Protein AF-A0A0C3E1D1-F1 (afdb_monomer_lite)

pLDDT: mean 75.42, std 20.39, range [28.03, 94.56]

Structure (mmCIF, N/CA/C/O backbone):
data_AF-A0A0C3E1D1-F1
#
_entry.id   AF-A0A0C3E1D1-F1
#
loop_
_atom_site.group_PDB
_atom_site.id
_atom_site.type_symbol
_atom_site.label_atom_id
_atom_site.label_alt_id
_atom_site.label_comp_id
_atom_site.label_asym_id
_atom_site.label_entity_id
_atom_site.label_seq_id
_atom_site.pdbx_PDB_ins_code
_atom_site.Cartn_x
_atom_site.Cartn_y
_atom_site.Cartn_z
_atom_site.occupancy
_atom_site.B_iso_or_equiv
_atom_site.auth_seq_id
_atom_site.auth_comp_id
_atom_site.auth_asym_id
_atom_site.auth_atom_id
_atom_site.pdbx_PDB_model_num
ATOM 1 N N . MET A 1 1 ? 9.571 46.424 -16.098 1.00 55.88 1 MET A N 1
ATOM 2 C CA . MET A 1 1 ? 10.277 46.548 -14.795 1.00 55.88 1 MET A CA 1
ATOM 3 C C . MET A 1 1 ? 9.853 45.499 -13.759 1.00 55.88 1 MET A C 1
ATOM 5 O O . MET A 1 1 ? 10.711 45.055 -13.007 1.00 55.88 1 MET A O 1
ATOM 9 N N . CYS A 1 2 ? 8.592 45.049 -13.715 1.00 67.62 2 CYS A N 1
ATOM 10 C CA . CYS A 1 2 ? 8.135 44.057 -12.726 1.00 67.62 2 CYS A CA 1
ATOM 11 C C . CYS A 1 2 ? 8.754 42.651 -12.879 1.00 67.62 2 CYS A C 1
ATOM 13 O O . CYS A 1 2 ? 9.062 42.022 -11.871 1.00 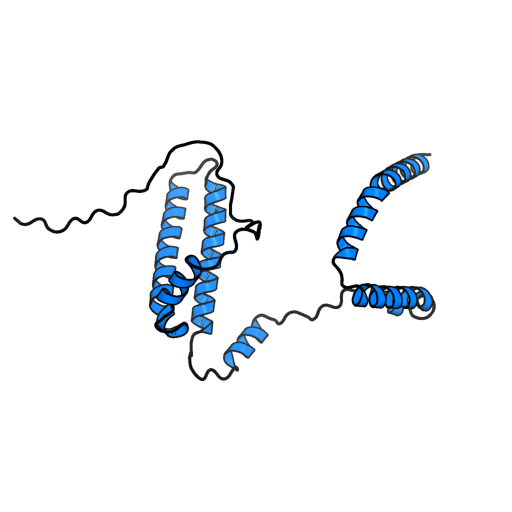67.62 2 CYS A O 1
ATOM 15 N N . GLU A 1 3 ? 9.015 42.174 -14.099 1.00 73.44 3 GLU A N 1
ATOM 16 C CA . GLU A 1 3 ? 9.548 40.817 -14.332 1.00 73.44 3 GLU A CA 1
ATOM 17 C C . GLU A 1 3 ? 10.977 40.619 -13.802 1.00 73.44 3 GLU A C 1
ATOM 19 O O . GLU A 1 3 ? 11.274 39.605 -13.172 1.00 73.44 3 GLU A O 1
ATOM 24 N N . ALA A 1 4 ? 11.846 41.624 -13.944 1.00 77.69 4 ALA A N 1
ATOM 25 C CA . ALA A 1 4 ? 13.216 41.579 -13.426 1.00 77.69 4 ALA A CA 1
ATOM 26 C C . ALA A 1 4 ? 13.261 41.484 -11.884 1.00 77.69 4 ALA A C 1
ATOM 28 O O . ALA A 1 4 ? 14.103 40.792 -11.302 1.00 77.69 4 ALA A O 1
ATOM 29 N N . LEU A 1 5 ? 12.311 42.131 -11.198 1.00 83.31 5 LEU A N 1
ATOM 30 C CA . LEU A 1 5 ? 12.168 42.052 -9.740 1.00 83.31 5 LEU A CA 1
ATOM 31 C C . LEU A 1 5 ? 11.585 40.712 -9.265 1.00 83.31 5 LEU A C 1
ATOM 33 O O . LEU A 1 5 ? 11.839 40.299 -8.132 1.00 83.31 5 LEU A O 1
ATOM 37 N N . VAL A 1 6 ? 10.799 40.035 -10.103 1.00 89.19 6 VAL A N 1
ATOM 38 C CA . VAL A 1 6 ? 10.299 38.680 -9.826 1.00 89.19 6 VAL A CA 1
ATOM 39 C C . VAL A 1 6 ? 11.414 37.654 -10.024 1.00 89.19 6 VAL A C 1
ATOM 41 O O . VAL A 1 6 ? 11.628 36.821 -9.146 1.00 89.19 6 VAL A O 1
ATOM 44 N N . LEU A 1 7 ? 12.175 37.748 -11.118 1.00 88.00 7 LEU A N 1
ATOM 45 C CA . LEU A 1 7 ? 13.299 36.848 -11.403 1.00 88.00 7 LEU A CA 1
ATOM 46 C C . LEU A 1 7 ? 14.401 36.943 -10.343 1.00 88.00 7 LEU A C 1
ATOM 48 O O . LEU A 1 7 ? 14.859 35.921 -9.839 1.00 88.00 7 LEU A O 1
ATOM 52 N N . SER A 1 8 ? 14.779 38.155 -9.932 1.00 86.94 8 SER A N 1
ATOM 53 C CA . SER A 1 8 ? 15.776 38.356 -8.868 1.00 86.94 8 SER A CA 1
ATOM 54 C C . SER A 1 8 ? 15.326 37.803 -7.512 1.00 86.94 8 SER A C 1
ATOM 56 O O . SER A 1 8 ? 16.145 37.253 -6.772 1.00 86.94 8 SER A O 1
ATOM 58 N N . ARG A 1 9 ? 14.029 37.890 -7.187 1.00 89.00 9 ARG A N 1
ATOM 59 C CA . ARG A 1 9 ? 13.460 37.239 -5.997 1.00 89.00 9 ARG A CA 1
ATOM 60 C C . ARG A 1 9 ? 13.479 35.718 -6.118 1.00 89.00 9 ARG A C 1
ATOM 62 O O . ARG A 1 9 ? 13.966 35.071 -5.198 1.00 89.00 9 ARG A O 1
ATOM 69 N N . LYS A 1 10 ? 13.035 35.157 -7.248 1.00 89.50 10 LYS A N 1
ATOM 70 C CA . LYS A 1 10 ? 13.069 33.704 -7.502 1.00 89.50 10 LYS A CA 1
ATOM 71 C C . LYS A 1 10 ? 14.488 33.145 -7.413 1.00 89.50 10 LYS A C 1
ATOM 73 O O . LYS A 1 10 ? 14.694 32.133 -6.757 1.00 89.50 10 LYS A O 1
ATOM 78 N N . LEU A 1 11 ? 15.471 33.839 -7.984 1.00 89.38 11 LEU A N 1
ATOM 79 C CA . LEU A 1 11 ? 16.877 33.441 -7.933 1.00 89.38 11 LEU A CA 1
ATOM 80 C C . LEU A 1 11 ? 17.445 33.482 -6.507 1.00 89.38 11 LEU A C 1
ATOM 82 O O . LEU A 1 11 ? 18.179 32.580 -6.115 1.00 89.38 11 LEU A O 1
ATOM 86 N N . LYS A 1 12 ? 17.088 34.494 -5.704 1.00 90.50 12 LYS A N 1
ATOM 87 C CA 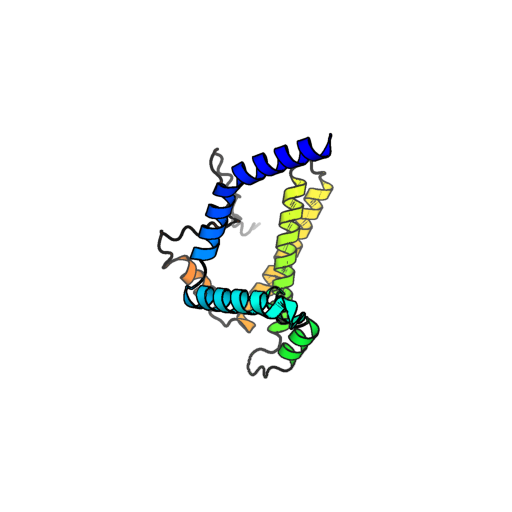. LYS A 1 12 ? 17.467 34.540 -4.281 1.00 90.50 12 LYS A CA 1
ATOM 88 C C . LYS A 1 12 ? 16.838 33.399 -3.484 1.00 90.50 12 LYS A C 1
ATOM 90 O O . LYS A 1 12 ? 17.527 32.804 -2.662 1.00 90.50 12 LYS A O 1
ATOM 95 N N . SER A 1 13 ? 15.566 33.092 -3.733 1.00 87.56 13 SER A N 1
ATOM 96 C CA . SER A 1 13 ? 14.884 31.972 -3.082 1.00 87.56 13 SER A CA 1
ATOM 97 C C . SER A 1 13 ? 15.500 30.630 -3.475 1.00 87.56 13 SER A C 1
ATOM 99 O O . SER A 1 13 ? 15.858 29.870 -2.587 1.00 87.56 13 SER A O 1
ATOM 101 N N . ALA A 1 14 ? 15.725 30.385 -4.770 1.00 90.25 14 ALA A N 1
ATOM 102 C CA . ALA A 1 14 ? 16.339 29.152 -5.265 1.00 90.25 14 ALA A CA 1
ATOM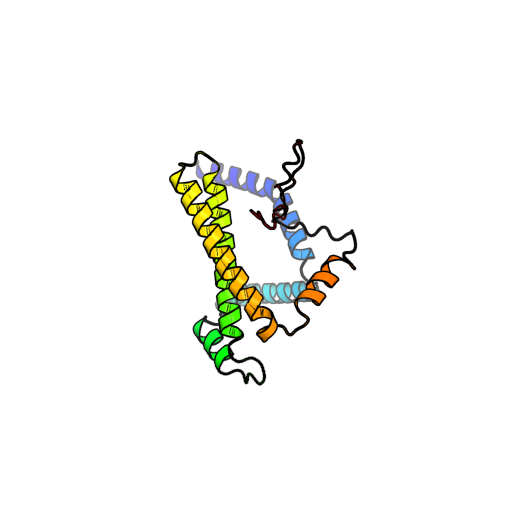 103 C C . ALA A 1 14 ? 17.758 28.942 -4.714 1.00 90.25 14 ALA A C 1
ATOM 105 O O . ALA A 1 14 ? 18.128 27.834 -4.347 1.00 90.25 14 ALA A O 1
ATOM 106 N N . ARG A 1 15 ? 18.551 30.018 -4.598 1.00 90.44 15 ARG A N 1
ATOM 107 C CA . ARG A 1 15 ? 19.877 29.953 -3.965 1.00 90.44 15 ARG A CA 1
ATOM 108 C C . ARG A 1 15 ? 19.806 29.596 -2.486 1.00 90.44 15 ARG A C 1
ATOM 110 O O . ARG A 1 15 ? 20.689 28.903 -2.002 1.00 90.44 15 ARG A O 1
ATOM 117 N N . ARG A 1 16 ? 18.790 30.089 -1.775 1.00 90.12 16 ARG A N 1
ATOM 118 C CA . ARG A 1 16 ? 18.607 29.794 -0.351 1.00 90.12 16 ARG A CA 1
ATOM 119 C C . ARG A 1 16 ? 18.197 28.337 -0.134 1.00 90.12 16 ARG A C 1
ATOM 121 O O . ARG A 1 16 ? 18.734 27.712 0.764 1.00 90.12 16 ARG A O 1
ATOM 128 N N . SER A 1 17 ? 17.310 27.807 -0.975 1.00 87.25 17 SER A N 1
ATOM 129 C CA . SER A 1 17 ? 16.827 26.424 -0.877 1.00 87.25 17 SER A CA 1
ATOM 130 C C . SER A 1 17 ? 17.779 25.387 -1.480 1.00 87.25 17 SER A C 1
ATOM 132 O O . SER A 1 17 ? 17.512 24.198 -1.376 1.00 87.25 17 SER A O 1
ATOM 134 N N . LEU A 1 18 ? 18.867 25.801 -2.141 1.00 93.00 18 LEU A N 1
ATOM 135 C CA . LEU A 1 18 ? 19.768 24.872 -2.825 1.00 93.00 18 LEU A CA 1
ATOM 136 C C . LEU A 1 18 ? 20.362 23.839 -1.862 1.00 93.00 18 LEU A C 1
ATOM 138 O O . LEU A 1 18 ? 20.336 22.661 -2.184 1.00 93.00 18 LEU A O 1
ATOM 142 N N . GLY A 1 19 ? 20.840 24.279 -0.692 1.00 89.44 19 GLY A N 1
ATOM 143 C CA . GLY A 1 19 ? 21.439 23.392 0.312 1.00 89.44 19 GLY A CA 1
ATOM 144 C C . GLY A 1 19 ? 20.460 22.335 0.829 1.00 89.44 19 GLY A C 1
ATOM 145 O O . GLY A 1 19 ? 20.786 21.154 0.854 1.00 89.44 19 GLY A O 1
ATOM 146 N N . GLU A 1 20 ? 19.235 22.756 1.154 1.00 90.88 20 GLU A N 1
ATOM 147 C CA . GLU A 1 20 ? 18.159 21.868 1.618 1.00 90.88 20 GLU A CA 1
ATOM 148 C C . GLU A 1 20 ? 17.784 20.834 0.545 1.00 90.88 20 GLU A C 1
ATOM 150 O O . GLU A 1 20 ? 17.607 19.655 0.840 1.00 90.88 20 GLU A O 1
ATOM 155 N N . VAL A 1 21 ? 17.703 21.261 -0.720 1.00 92.00 21 VAL A N 1
ATOM 156 C CA . VAL A 1 21 ? 17.389 20.368 -1.844 1.00 92.00 21 VAL A CA 1
ATOM 157 C C . VAL A 1 21 ? 18.526 19.384 -2.105 1.00 92.00 21 VAL A C 1
ATOM 159 O O . VAL A 1 21 ? 18.253 18.209 -2.339 1.00 92.00 21 VAL A O 1
ATOM 162 N N . THR A 1 22 ? 19.785 19.828 -2.052 1.00 92.31 22 THR A N 1
ATOM 163 C CA . THR A 1 22 ? 20.937 18.930 -2.228 1.00 92.31 22 THR A CA 1
ATOM 164 C C . THR A 1 22 ? 21.013 17.900 -1.111 1.00 92.31 22 THR A C 1
ATOM 166 O O . THR A 1 22 ? 21.182 16.722 -1.396 1.00 92.31 22 THR A O 1
ATOM 169 N N . GLU A 1 23 ? 20.788 18.305 0.139 1.00 93.62 23 GLU A N 1
ATOM 170 C CA . GLU A 1 23 ? 20.789 17.387 1.279 1.00 93.62 23 GLU A CA 1
ATOM 171 C C . GLU A 1 23 ? 19.649 16.360 1.184 1.00 93.62 23 GLU A C 1
ATOM 173 O O . GLU A 1 23 ? 19.867 15.163 1.378 1.00 93.62 23 GLU A O 1
ATOM 178 N N . ALA A 1 24 ? 18.438 16.802 0.830 1.00 91.94 24 ALA A N 1
ATOM 179 C CA . ALA A 1 24 ? 17.298 15.910 0.631 1.00 91.94 24 ALA A CA 1
ATOM 180 C C . ALA A 1 24 ? 17.530 14.923 -0.526 1.00 91.94 24 ALA A C 1
ATOM 182 O O . ALA A 1 24 ? 17.176 13.746 -0.416 1.00 91.94 24 ALA A O 1
ATOM 183 N N . PHE A 1 25 ? 18.147 15.390 -1.616 1.00 90.94 25 PHE A N 1
ATOM 184 C CA . PHE A 1 25 ? 18.519 14.540 -2.740 1.00 90.94 25 PHE A CA 1
ATOM 185 C C . PHE A 1 25 ? 19.579 13.517 -2.340 1.00 90.94 25 PHE A C 1
ATOM 187 O O . PHE A 1 25 ? 19.378 12.332 -2.581 1.00 90.94 25 PHE A O 1
ATOM 194 N N . ASP A 1 26 ? 20.661 13.936 -1.685 1.00 93.00 26 ASP A N 1
ATOM 195 C CA . ASP A 1 26 ? 21.732 13.036 -1.253 1.00 93.00 26 ASP A CA 1
ATOM 196 C C . ASP A 1 26 ? 21.203 11.986 -0.274 1.00 93.00 26 ASP A C 1
ATOM 198 O O . ASP A 1 26 ? 21.523 10.802 -0.398 1.00 93.00 26 ASP A O 1
ATOM 202 N N . LYS A 1 27 ? 20.321 12.381 0.653 1.00 94.38 27 LYS A N 1
ATOM 203 C CA . LYS A 1 27 ? 19.643 11.452 1.565 1.00 94.38 27 LYS A CA 1
ATOM 204 C C . LYS A 1 27 ? 18.865 10.377 0.806 1.00 94.38 27 LYS A C 1
ATOM 206 O O . LYS A 1 27 ? 18.986 9.204 1.152 1.00 94.38 27 LYS A O 1
ATOM 211 N N . LEU A 1 28 ? 18.090 10.755 -0.212 1.00 89.50 28 LEU A N 1
ATOM 212 C CA . LEU A 1 28 ? 17.342 9.803 -1.038 1.00 89.50 28 LEU A CA 1
ATOM 213 C C . LEU A 1 28 ? 18.284 8.938 -1.885 1.00 89.50 28 LEU A C 1
ATOM 215 O O . LEU A 1 28 ? 18.150 7.719 -1.928 1.00 89.50 28 LEU A O 1
ATOM 219 N N . ASN A 1 29 ? 19.267 9.563 -2.527 1.00 90.62 29 ASN A N 1
ATOM 220 C CA . ASN A 1 29 ? 20.211 8.904 -3.414 1.00 90.62 29 ASN A CA 1
ATOM 221 C C . ASN A 1 29 ? 21.029 7.845 -2.664 1.00 90.62 29 ASN A C 1
ATOM 223 O O . ASN A 1 29 ? 21.226 6.750 -3.184 1.00 90.62 29 ASN A O 1
ATOM 227 N N . ASN A 1 30 ? 21.428 8.120 -1.418 1.00 90.69 30 ASN A N 1
ATOM 228 C CA . ASN A 1 30 ? 22.179 7.192 -0.568 1.00 90.69 30 ASN A CA 1
ATOM 229 C C . ASN A 1 30 ? 21.372 5.956 -0.127 1.00 90.69 30 ASN A C 1
ATOM 231 O O . ASN A 1 30 ? 21.979 4.943 0.215 1.00 90.69 30 ASN A O 1
ATOM 235 N N . GLN A 1 31 ? 20.034 6.001 -0.164 1.00 92.50 31 GLN A N 1
ATOM 236 C CA . GLN A 1 31 ? 19.174 4.844 0.137 1.00 92.50 31 GLN A CA 1
ATOM 237 C C . GLN A 1 31 ? 19.087 3.848 -1.029 1.00 92.50 31 GLN A C 1
ATOM 239 O O . GLN A 1 31 ? 18.710 2.694 -0.837 1.00 92.50 31 GLN A O 1
ATOM 244 N N . VAL A 1 32 ? 19.434 4.281 -2.241 1.00 92.12 32 VAL A N 1
ATOM 245 C CA . VAL A 1 32 ? 19.388 3.450 -3.446 1.00 92.12 32 VAL A CA 1
ATOM 246 C C . VAL A 1 32 ? 20.673 2.609 -3.553 1.00 92.12 32 VAL A C 1
ATOM 248 O O . VAL A 1 32 ? 21.754 3.110 -3.248 1.00 92.12 32 VAL A O 1
ATOM 251 N N . PRO A 1 33 ? 20.630 1.341 -3.996 1.00 94.56 33 PRO A N 1
ATOM 252 C CA . PRO A 1 33 ? 21.844 0.566 -4.254 1.00 94.56 33 PRO A CA 1
ATOM 253 C C . PRO A 1 33 ? 22.744 1.206 -5.328 1.00 94.56 33 PRO A C 1
ATOM 255 O O . PRO A 1 33 ? 22.254 1.684 -6.350 1.00 94.56 33 PRO A O 1
ATOM 258 N N . GLU A 1 34 ? 24.068 1.158 -5.142 1.00 92.19 34 GLU A N 1
ATOM 259 C CA . GLU A 1 34 ? 25.050 1.763 -6.068 1.00 92.19 34 GLU A CA 1
ATOM 260 C C . GLU A 1 34 ? 24.925 1.236 -7.504 1.00 92.19 34 GLU A C 1
ATOM 262 O O . GLU A 1 34 ? 24.996 2.001 -8.461 1.00 92.19 34 GLU A O 1
ATOM 267 N N . SER A 1 35 ? 24.668 -0.064 -7.666 1.00 92.06 35 SER A N 1
ATOM 268 C CA . SER A 1 35 ? 24.455 -0.677 -8.981 1.00 92.06 35 SER A CA 1
ATOM 269 C C . SER A 1 35 ? 23.278 -0.054 -9.734 1.00 92.06 35 SER A C 1
ATOM 271 O O . SER A 1 35 ? 23.349 0.126 -10.949 1.00 92.06 35 SER A O 1
ATOM 273 N N . LEU A 1 36 ? 22.213 0.309 -9.015 1.00 91.62 36 LEU A N 1
ATOM 274 C CA . LEU A 1 36 ? 21.026 0.925 -9.595 1.00 91.62 36 LEU A CA 1
ATOM 275 C C . LEU A 1 36 ? 21.272 2.403 -9.921 1.00 91.62 36 LEU A C 1
ATOM 277 O O . LEU A 1 36 ? 20.873 2.857 -10.990 1.00 91.62 36 LEU A O 1
ATOM 281 N N . ARG A 1 37 ? 22.007 3.127 -9.063 1.00 92.44 37 ARG A N 1
ATOM 282 C CA . ARG A 1 37 ? 22.441 4.509 -9.344 1.00 92.44 37 ARG A CA 1
ATOM 283 C C . ARG A 1 37 ? 23.269 4.598 -10.623 1.00 92.44 37 ARG A C 1
ATOM 285 O O . ARG A 1 37 ? 23.011 5.459 -11.462 1.00 92.44 37 ARG A O 1
ATOM 292 N N . MET A 1 38 ? 24.233 3.693 -10.784 1.00 93.44 38 MET A N 1
ATOM 293 C CA . MET A 1 38 ? 25.082 3.625 -11.975 1.00 93.44 38 MET A CA 1
ATOM 294 C C . MET A 1 38 ? 24.263 3.356 -13.240 1.00 93.44 38 MET A C 1
ATOM 296 O O . MET A 1 38 ? 24.423 4.063 -14.234 1.00 93.44 38 MET A O 1
ATOM 300 N N . LEU A 1 39 ? 23.339 2.391 -13.181 1.00 92.50 39 LEU A N 1
ATOM 301 C CA . LEU A 1 39 ? 22.445 2.078 -14.295 1.00 92.50 39 LEU A CA 1
ATOM 302 C C . LEU A 1 39 ? 21.581 3.285 -14.691 1.00 92.50 39 LEU A C 1
ATOM 304 O O . LEU A 1 39 ? 21.504 3.630 -15.869 1.00 92.50 39 LEU A O 1
ATOM 308 N N . TRP A 1 40 ? 20.958 3.952 -13.716 1.00 91.31 40 TRP A N 1
ATOM 309 C CA . TRP A 1 40 ? 20.130 5.133 -13.972 1.00 91.31 40 TRP A CA 1
ATOM 310 C C . TRP A 1 40 ? 20.942 6.304 -14.527 1.00 91.31 40 TRP A C 1
ATOM 312 O O . TRP A 1 40 ? 20.461 7.014 -15.407 1.00 91.31 40 TRP A O 1
ATOM 322 N N . SER A 1 41 ? 22.185 6.484 -14.076 1.00 91.88 41 SER A N 1
ATOM 323 C CA . SER A 1 41 ? 23.083 7.514 -14.608 1.00 91.88 41 SER A CA 1
ATOM 324 C C . SER A 1 41 ? 23.470 7.245 -16.067 1.00 91.88 41 SER A C 1
ATOM 326 O O . SER A 1 41 ? 23.494 8.171 -16.886 1.00 91.88 41 SER A O 1
ATOM 328 N N . GLU A 1 42 ? 23.707 5.984 -16.432 1.00 92.69 42 GLU A N 1
ATOM 329 C CA . GLU A 1 42 ? 23.970 5.590 -17.819 1.00 92.69 42 GLU A CA 1
ATOM 330 C C . GLU A 1 42 ? 22.733 5.807 -18.703 1.00 92.69 42 GLU A C 1
ATOM 332 O O . GLU A 1 42 ? 22.832 6.422 -19.769 1.00 92.69 42 GLU A O 1
ATOM 337 N N . GLN A 1 43 ? 21.556 5.380 -18.234 1.00 89.88 43 GLN A N 1
ATOM 338 C CA . GLN A 1 43 ? 20.281 5.588 -18.926 1.00 89.88 43 GLN A CA 1
ATOM 339 C C . GLN A 1 43 ? 19.982 7.075 -19.130 1.00 89.88 43 GLN A C 1
ATOM 341 O O . GLN A 1 43 ? 19.664 7.480 -20.247 1.00 89.88 43 GLN A O 1
ATOM 346 N N . GLN A 1 44 ? 20.156 7.895 -18.091 1.00 91.50 44 GLN A N 1
ATOM 347 C CA . GLN A 1 44 ? 20.020 9.349 -18.165 1.00 91.50 44 GLN A CA 1
ATOM 348 C C . GLN A 1 44 ? 20.962 9.949 -19.210 1.00 91.50 44 GLN A C 1
ATOM 350 O O . GLN A 1 44 ? 20.535 10.737 -20.054 1.00 91.50 44 GLN A O 1
ATOM 355 N N . THR A 1 45 ? 22.243 9.579 -19.161 1.00 93.00 45 THR A N 1
ATOM 356 C CA . THR A 1 45 ? 23.252 10.086 -20.100 1.00 93.00 45 THR A CA 1
ATOM 357 C C . THR A 1 45 ? 22.882 9.743 -21.540 1.00 93.00 45 THR A C 1
ATOM 359 O O . THR A 1 45 ? 22.970 10.591 -22.429 1.00 93.00 45 THR A O 1
ATOM 362 N N . LYS A 1 46 ? 22.423 8.510 -21.767 1.00 91.00 46 LYS A N 1
ATOM 363 C CA . LYS A 1 46 ? 21.981 8.041 -23.077 1.00 91.00 46 LYS A CA 1
ATOM 364 C C . LYS A 1 46 ? 20.743 8.796 -23.567 1.00 91.00 46 LYS A C 1
ATOM 366 O O . LYS A 1 46 ? 20.767 9.322 -24.673 1.00 91.00 46 LYS A O 1
ATOM 371 N N . GLY A 1 47 ? 19.713 8.924 -22.729 1.00 89.94 47 GLY A N 1
ATOM 372 C CA . GLY A 1 47 ? 18.485 9.644 -23.074 1.00 89.94 47 GLY A CA 1
ATOM 373 C C . GLY A 1 47 ? 18.739 11.104 -23.450 1.00 89.94 47 GLY A C 1
ATOM 374 O O . GLY A 1 47 ? 18.221 11.585 -24.454 1.00 89.94 47 GLY A O 1
ATOM 375 N N . LEU A 1 48 ? 19.608 11.791 -22.700 1.00 90.69 48 LEU A N 1
ATOM 376 C CA . LEU A 1 48 ? 19.989 13.177 -22.990 1.00 90.69 48 LEU A CA 1
ATOM 377 C C . LEU A 1 48 ? 20.774 13.324 -24.299 1.00 90.69 48 LEU A C 1
ATOM 379 O O . LEU A 1 48 ? 20.551 14.284 -25.035 1.00 90.69 48 LEU A O 1
ATOM 383 N N . ASN A 1 49 ? 21.682 12.393 -24.599 1.00 92.31 49 ASN A N 1
ATOM 384 C CA . ASN A 1 49 ? 22.444 12.424 -25.850 1.00 92.31 49 ASN A CA 1
ATOM 385 C C . ASN A 1 49 ? 21.555 12.156 -27.069 1.00 92.31 49 ASN A C 1
ATOM 387 O O . ASN A 1 49 ? 21.716 12.804 -28.105 1.00 92.31 49 ASN A O 1
ATOM 391 N N . ASP A 1 50 ? 20.606 11.232 -26.932 1.00 92.81 50 ASP A N 1
ATOM 392 C CA . ASP A 1 50 ? 19.770 10.775 -28.038 1.00 92.81 50 ASP A CA 1
ATOM 393 C C . ASP A 1 50 ? 18.501 11.634 -28.222 1.00 92.81 50 ASP A C 1
ATOM 395 O O . ASP A 1 50 ? 17.860 11.538 -29.266 1.00 92.81 50 ASP A O 1
ATOM 399 N N . GLN A 1 51 ? 18.184 12.546 -27.288 1.00 90.19 51 GLN A N 1
ATOM 400 C CA . GLN A 1 51 ? 16.960 13.371 -27.271 1.00 90.19 51 GLN A CA 1
ATOM 401 C C . GLN A 1 51 ? 16.657 14.100 -28.594 1.00 90.19 51 GLN A C 1
ATOM 403 O O . GLN A 1 51 ? 15.495 14.299 -28.948 1.00 90.19 51 GLN A O 1
ATOM 408 N N . LEU A 1 52 ? 17.687 14.548 -29.320 1.00 89.19 52 LEU A N 1
ATOM 409 C CA . LEU A 1 52 ? 17.514 15.270 -30.588 1.00 89.19 52 LEU A CA 1
ATOM 410 C C . LEU A 1 52 ? 17.233 14.347 -31.781 1.00 89.19 52 LEU A C 1
ATOM 412 O O . LEU A 1 52 ? 16.677 14.806 -32.778 1.00 89.19 52 LEU A O 1
ATOM 416 N N . MET A 1 53 ? 17.652 13.085 -31.697 1.00 92.19 53 MET A N 1
ATOM 417 C CA . MET A 1 53 ? 17.565 12.109 -32.788 1.00 92.19 53 MET A CA 1
ATOM 418 C C . MET A 1 53 ? 16.406 11.133 -32.593 1.00 92.19 53 MET A C 1
ATOM 420 O O . MET A 1 53 ? 15.814 10.690 -33.576 1.00 92.19 53 MET A O 1
ATOM 424 N N . ASP A 1 54 ? 16.065 10.835 -31.341 1.00 91.56 54 ASP A N 1
ATOM 425 C CA . ASP A 1 54 ? 14.954 9.982 -30.956 1.00 91.56 54 ASP A CA 1
ATOM 426 C C . ASP A 1 54 ? 14.106 10.678 -29.874 1.00 91.56 54 ASP A C 1
ATOM 428 O O . ASP A 1 54 ? 14.538 10.792 -28.724 1.00 91.56 54 ASP A O 1
ATOM 432 N N . PRO A 1 55 ? 12.889 11.146 -30.206 1.00 85.06 55 PRO A N 1
ATOM 433 C CA . PRO A 1 55 ? 12.006 11.771 -29.227 1.00 85.06 55 PRO A CA 1
ATOM 434 C C . PRO A 1 55 ? 11.576 10.812 -28.104 1.00 85.06 55 PRO A C 1
ATOM 436 O O . PRO A 1 55 ? 11.229 11.296 -27.029 1.00 85.06 55 PRO A O 1
ATOM 439 N N . TYR A 1 56 ? 11.636 9.490 -28.316 1.00 88.44 56 TYR A N 1
ATOM 440 C CA . TYR A 1 56 ? 11.315 8.477 -27.301 1.00 88.44 56 TYR A CA 1
ATOM 441 C C . TYR A 1 56 ? 12.478 8.207 -26.334 1.00 88.44 56 TYR A C 1
ATOM 443 O O . TYR A 1 56 ? 12.296 7.555 -25.307 1.00 88.44 56 TYR A O 1
ATOM 451 N N . ALA A 1 57 ? 13.678 8.741 -26.593 1.00 88.56 57 ALA A N 1
ATOM 452 C CA . ALA A 1 57 ? 14.827 8.582 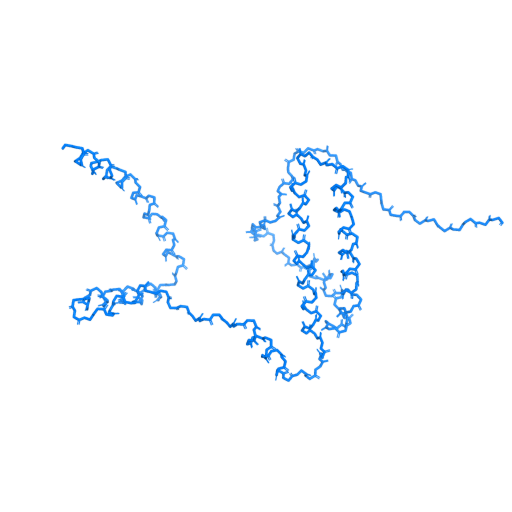-25.698 1.00 88.56 57 ALA A CA 1
ATOM 453 C C . ALA A 1 57 ? 14.600 9.204 -24.304 1.00 88.56 57 ALA A C 1
ATOM 455 O O . ALA A 1 57 ? 15.270 8.834 -23.340 1.00 88.56 57 ALA A O 1
ATOM 456 N N . MET A 1 58 ? 13.640 10.127 -24.187 1.00 91.62 58 MET A N 1
ATOM 457 C CA . MET A 1 58 ? 13.237 10.750 -22.923 1.00 91.62 58 MET A CA 1
ATOM 458 C C . MET A 1 58 ? 12.202 9.933 -22.135 1.00 91.62 58 MET A C 1
ATOM 460 O O . MET A 1 58 ? 11.990 10.228 -20.959 1.00 91.62 58 MET A O 1
ATOM 464 N N . ASP A 1 59 ? 11.622 8.874 -22.708 1.00 89.31 59 ASP A N 1
ATOM 465 C CA . ASP A 1 59 ? 10.648 8.004 -22.024 1.00 89.31 59 ASP A CA 1
ATOM 466 C C . ASP A 1 59 ? 11.277 7.245 -20.838 1.00 89.31 59 ASP A C 1
ATOM 468 O O . ASP A 1 59 ? 10.580 6.637 -20.031 1.00 89.31 59 ASP A O 1
ATOM 472 N N . ILE A 1 60 ? 12.604 7.305 -20.675 1.00 88.06 60 ILE A N 1
ATOM 473 C CA . ILE A 1 60 ? 13.312 6.827 -19.477 1.00 88.06 60 ILE A CA 1
ATOM 474 C C . ILE A 1 60 ? 12.856 7.525 -18.187 1.00 88.06 60 ILE A C 1
ATOM 476 O O . ILE A 1 60 ? 13.047 6.985 -17.099 1.00 88.06 60 ILE A O 1
ATOM 480 N N . TYR A 1 61 ? 12.299 8.734 -18.299 1.00 85.31 61 TYR A N 1
ATOM 481 C CA . TYR A 1 61 ? 11.755 9.481 -17.167 1.00 85.31 61 TYR A CA 1
ATOM 482 C C . TYR A 1 61 ? 10.304 9.103 -16.866 1.00 85.31 61 TYR A C 1
ATOM 484 O O . TYR A 1 61 ? 9.790 9.472 -15.806 1.00 85.31 61 TYR A O 1
ATOM 492 N N . ASP A 1 62 ? 9.653 8.360 -17.764 1.00 87.25 62 ASP A N 1
ATOM 493 C CA . ASP A 1 62 ? 8.313 7.862 -17.523 1.00 87.25 62 ASP A CA 1
ATOM 494 C C . ASP A 1 62 ? 8.354 6.675 -16.567 1.00 87.25 62 ASP A C 1
ATOM 496 O O . ASP A 1 62 ? 9.130 5.723 -16.682 1.00 87.25 62 ASP A O 1
ATOM 500 N N . VAL A 1 63 ? 7.457 6.734 -15.591 1.00 82.19 63 VAL A N 1
ATOM 501 C CA . VAL A 1 63 ? 7.311 5.704 -14.574 1.00 82.19 63 VAL A CA 1
ATOM 502 C C . VAL A 1 63 ? 6.598 4.503 -15.198 1.00 82.19 63 VAL A C 1
ATOM 504 O O . VAL A 1 63 ? 5.370 4.458 -15.286 1.00 82.19 63 VAL A O 1
ATOM 507 N N . GLN A 1 64 ? 7.376 3.514 -15.639 1.00 77.31 64 GLN A N 1
ATOM 508 C CA . GLN A 1 64 ? 6.852 2.238 -16.120 1.00 77.31 64 GLN A CA 1
ATOM 509 C C . GLN A 1 64 ? 6.522 1.329 -14.936 1.00 77.31 64 GLN A C 1
ATOM 511 O O . GLN A 1 64 ? 7.344 0.538 -14.479 1.00 77.31 64 GLN A O 1
ATOM 516 N N . LEU A 1 65 ? 5.303 1.458 -14.417 1.00 81.38 65 LEU A N 1
ATOM 517 C CA . LEU A 1 65 ? 4.762 0.502 -13.456 1.00 81.38 65 LEU A CA 1
ATOM 518 C C . LEU A 1 65 ? 3.942 -0.545 -14.192 1.00 81.38 65 LEU A C 1
ATOM 520 O O . LEU A 1 65 ? 3.113 -0.223 -15.048 1.00 81.38 65 LEU A O 1
ATOM 524 N N . GLU A 1 66 ? 4.131 -1.807 -13.818 1.00 81.75 66 GLU A N 1
ATOM 525 C CA . GLU A 1 66 ? 3.197 -2.841 -14.230 1.00 81.75 66 GLU A CA 1
ATOM 526 C C . GLU A 1 66 ? 1.805 -2.490 -13.713 1.00 81.75 66 GLU A C 1
ATOM 528 O O . GLU A 1 66 ? 1.608 -2.087 -12.561 1.00 81.75 66 GLU A O 1
ATOM 533 N N . LYS A 1 67 ? 0.812 -2.630 -14.591 1.00 81.94 67 LYS A N 1
ATOM 534 C CA . LYS A 1 67 ? -0.571 -2.397 -14.208 1.00 81.94 67 LYS A CA 1
ATOM 535 C C . LYS A 1 67 ? -0.931 -3.396 -13.116 1.00 81.94 67 LYS A C 1
ATOM 537 O O . LYS A 1 67 ? -0.949 -4.600 -13.364 1.00 81.94 67 LYS A O 1
ATOM 542 N N . ALA A 1 68 ? -1.270 -2.878 -11.937 1.00 84.62 68 ALA A N 1
ATOM 543 C CA . ALA A 1 68 ? -1.746 -3.706 -10.844 1.00 84.62 68 ALA A CA 1
ATOM 544 C C . ALA A 1 68 ? -2.900 -4.607 -11.328 1.00 84.62 68 ALA A C 1
ATOM 546 O O . ALA A 1 68 ? -3.754 -4.158 -12.113 1.00 84.62 68 ALA A O 1
ATOM 547 N N . PRO A 1 69 ? -2.946 -5.875 -10.888 1.00 85.62 69 PRO A N 1
ATOM 548 C CA . PRO A 1 69 ? -4.014 -6.771 -11.278 1.00 85.62 69 PRO A CA 1
ATOM 549 C C . PRO A 1 69 ? -5.358 -6.182 -10.850 1.00 85.62 69 PRO A C 1
ATOM 551 O O . PRO A 1 69 ? -5.528 -5.636 -9.762 1.00 85.62 69 PRO A O 1
ATOM 554 N N . THR A 1 70 ? -6.346 -6.298 -11.729 1.00 90.06 70 THR A N 1
ATOM 555 C CA . THR A 1 70 ? -7.711 -5.888 -11.402 1.00 90.06 70 THR A CA 1
ATOM 556 C C . THR A 1 70 ? -8.298 -6.795 -10.322 1.00 90.06 70 THR A C 1
ATOM 558 O O . THR A 1 70 ? -7.977 -7.984 -10.256 1.00 90.06 70 THR A O 1
ATOM 561 N N . MET A 1 71 ? -9.241 -6.273 -9.535 1.00 81.19 71 MET A N 1
ATOM 562 C CA . MET A 1 71 ? -9.983 -7.069 -8.548 1.00 81.19 71 MET A CA 1
ATOM 563 C C . MET A 1 71 ? -10.587 -8.338 -9.174 1.00 81.19 71 MET A C 1
ATOM 565 O O . MET A 1 71 ? -10.481 -9.418 -8.607 1.00 81.19 71 MET A O 1
ATOM 569 N N . LYS A 1 72 ? -11.112 -8.232 -10.404 1.00 86.69 72 LYS A N 1
ATOM 570 C CA . LYS A 1 72 ? -11.658 -9.371 -11.159 1.00 86.69 72 LYS A CA 1
ATOM 571 C C . LYS A 1 72 ? -10.597 -10.418 -11.512 1.00 86.69 72 LYS A C 1
ATOM 573 O O . LYS A 1 72 ? -10.860 -11.610 -11.407 1.00 86.69 72 LYS A O 1
ATOM 578 N N . SER A 1 73 ? -9.404 -9.996 -11.939 1.00 85.25 73 SER A N 1
ATOM 579 C CA . SER A 1 73 ? -8.311 -10.930 -12.255 1.00 85.25 73 SER A CA 1
ATOM 580 C C . SER A 1 73 ? -7.724 -11.592 -11.009 1.00 85.25 73 SER A C 1
ATOM 582 O O . SER A 1 73 ? -7.289 -12.739 -11.091 1.00 85.25 73 SER A O 1
ATOM 584 N N . LEU A 1 74 ? -7.737 -10.894 -9.868 1.00 83.75 74 LEU A N 1
ATOM 585 C CA . LEU A 1 74 ? -7.379 -11.464 -8.568 1.00 83.75 74 LEU A CA 1
ATOM 586 C C . LEU A 1 74 ? -8.409 -12.504 -8.122 1.00 83.75 74 LEU A C 1
ATOM 588 O O . LEU A 1 74 ? -8.033 -13.631 -7.817 1.00 83.75 74 LEU A O 1
ATOM 592 N N . GLU A 1 75 ? -9.698 -12.165 -8.158 1.00 81.81 75 GLU A N 1
ATOM 593 C CA . GLU A 1 75 ? -10.792 -13.079 -7.810 1.00 81.81 75 GLU A CA 1
ATOM 594 C C . GLU A 1 75 ? -10.763 -14.347 -8.676 1.00 81.81 75 GLU A C 1
ATOM 596 O O . GLU A 1 75 ? -10.790 -15.461 -8.157 1.00 81.81 75 GLU A O 1
ATOM 601 N N . MET A 1 76 ? -10.599 -14.190 -9.992 1.00 84.44 76 MET A N 1
ATOM 602 C CA . MET A 1 76 ? -10.472 -15.308 -10.929 1.00 84.44 76 MET A CA 1
ATOM 603 C C . MET A 1 76 ? -9.251 -16.190 -10.623 1.00 84.44 76 MET A C 1
ATOM 605 O O . MET A 1 76 ? -9.356 -17.415 -10.653 1.00 84.44 76 MET A O 1
ATOM 609 N N . ASN A 1 77 ? -8.098 -15.594 -10.295 1.00 83.69 77 ASN A N 1
ATOM 610 C CA . ASN A 1 77 ? -6.911 -16.352 -9.879 1.00 83.69 77 ASN A CA 1
ATOM 611 C C . ASN A 1 77 ? -7.160 -17.143 -8.593 1.00 83.69 77 ASN A C 1
ATOM 613 O O . ASN A 1 77 ? -6.775 -18.306 -8.506 1.00 83.69 77 ASN A O 1
ATOM 617 N N . LEU A 1 78 ? -7.818 -16.531 -7.607 1.00 77.88 78 LEU A N 1
ATOM 618 C CA . LEU A 1 78 ? -8.122 -17.178 -6.332 1.00 77.88 78 LEU A CA 1
ATOM 619 C C . LEU A 1 78 ? -9.084 -18.359 -6.501 1.00 77.88 78 LEU A C 1
ATOM 621 O O . LEU A 1 78 ? -8.879 -19.390 -5.863 1.00 77.88 78 LEU A O 1
ATOM 625 N N . ILE A 1 79 ? -10.093 -18.230 -7.369 1.00 79.31 79 ILE A N 1
ATOM 626 C CA . ILE A 1 79 ? -11.057 -19.301 -7.669 1.00 79.31 79 ILE A CA 1
ATOM 627 C C . ILE A 1 79 ? -10.390 -20.459 -8.422 1.00 79.31 79 ILE A C 1
ATOM 629 O O . ILE A 1 79 ? -10.668 -21.619 -8.126 1.00 79.31 79 ILE A O 1
ATOM 633 N N . ASN A 1 80 ? -9.522 -20.153 -9.391 1.00 77.94 80 ASN A N 1
ATOM 634 C CA . ASN A 1 80 ? -8.900 -21.158 -10.258 1.00 77.94 80 ASN A CA 1
ATOM 635 C C . ASN A 1 80 ? -7.678 -21.839 -9.631 1.00 77.94 80 ASN A C 1
ATOM 637 O O . ASN A 1 80 ? -7.179 -22.823 -10.179 1.00 77.94 80 ASN A O 1
ATOM 641 N N . ARG A 1 81 ? -7.171 -21.326 -8.504 1.00 73.38 81 ARG A N 1
ATOM 642 C CA . ARG A 1 81 ? -6.068 -21.956 -7.780 1.00 73.38 81 ARG A CA 1
ATOM 643 C C . ARG A 1 81 ? -6.548 -23.312 -7.244 1.00 73.38 81 ARG A C 1
ATOM 645 O O . ARG A 1 81 ? -7.576 -23.339 -6.569 1.00 73.38 81 ARG A O 1
ATOM 652 N N . PRO A 1 82 ? -5.842 -24.425 -7.506 1.00 62.00 82 PRO A N 1
ATOM 653 C CA . PRO A 1 82 ? -6.188 -25.709 -6.907 1.00 62.00 82 PRO A CA 1
ATOM 654 C C . PRO A 1 82 ? -6.085 -25.578 -5.382 1.00 62.00 82 PRO A C 1
ATOM 656 O O . PRO A 1 82 ? -5.014 -25.323 -4.834 1.00 62.00 82 PRO A O 1
ATOM 659 N N . GLN A 1 83 ? -7.235 -25.638 -4.712 1.00 63.06 83 GLN A N 1
ATOM 660 C CA . GLN A 1 83 ? -7.359 -25.555 -3.260 1.00 63.06 83 GLN A CA 1
ATOM 661 C C . GLN A 1 83 ? -7.545 -26.974 -2.734 1.00 63.06 83 GLN A C 1
ATOM 663 O O . GLN A 1 83 ? -8.677 -27.431 -2.581 1.00 63.06 83 GLN A O 1
ATOM 668 N N . ASP A 1 84 ? -6.444 -27.668 -2.466 1.00 63.03 84 ASP A N 1
ATOM 669 C CA . ASP A 1 84 ? -6.500 -29.054 -1.995 1.00 63.03 84 ASP A CA 1
ATOM 670 C C . ASP A 1 84 ? -6.963 -29.185 -0.531 1.00 63.03 84 ASP A C 1
ATOM 672 O O . ASP A 1 84 ? -7.253 -30.294 -0.096 1.00 63.03 84 ASP A O 1
ATOM 676 N N . GLN A 1 85 ? -7.107 -28.087 0.234 1.00 61.19 85 GLN A N 1
ATOM 677 C CA . GLN A 1 85 ? -7.376 -28.215 1.676 1.00 61.19 85 GLN A CA 1
ATOM 678 C C . GLN A 1 85 ? -8.424 -27.270 2.291 1.00 61.19 85 GLN A C 1
ATOM 680 O O . GLN A 1 85 ? -9.067 -27.671 3.255 1.00 61.19 85 GLN A O 1
ATOM 685 N N . LEU A 1 86 ? -8.682 -26.059 1.769 1.00 68.19 86 LEU A N 1
ATOM 686 C CA . LEU A 1 86 ? -9.485 -25.058 2.508 1.00 68.19 86 LEU A CA 1
ATOM 687 C C . LEU A 1 86 ? -10.469 -24.266 1.636 1.00 68.19 86 LEU A C 1
ATOM 689 O O . LEU A 1 86 ? -10.417 -23.039 1.521 1.00 68.19 86 LEU A O 1
ATOM 693 N N . ARG A 1 87 ? -11.423 -24.972 1.024 1.00 74.31 87 ARG A N 1
ATOM 694 C CA . ARG A 1 87 ? -12.527 -24.344 0.284 1.00 74.31 87 ARG A CA 1
ATOM 695 C C . ARG A 1 87 ? -13.281 -23.351 1.185 1.00 74.31 87 ARG A C 1
ATOM 697 O O . ARG A 1 87 ? -13.854 -23.741 2.198 1.00 74.31 87 ARG A O 1
ATOM 704 N N . GLY A 1 88 ? -13.311 -22.076 0.791 1.00 79.19 88 GLY A N 1
ATOM 705 C CA . GLY A 1 88 ? -13.962 -20.995 1.547 1.00 79.19 88 GLY A CA 1
ATOM 706 C C . GLY A 1 88 ? -13.015 -20.081 2.335 1.00 79.19 88 GLY A C 1
ATOM 707 O O . GLY A 1 88 ? -13.486 -19.072 2.855 1.00 79.19 88 GLY A O 1
ATOM 708 N N . SER A 1 89 ? -11.706 -20.362 2.358 1.00 81.81 89 SER A N 1
ATOM 709 C CA . SER A 1 89 ? -10.687 -19.504 2.990 1.00 81.81 89 SER A CA 1
ATOM 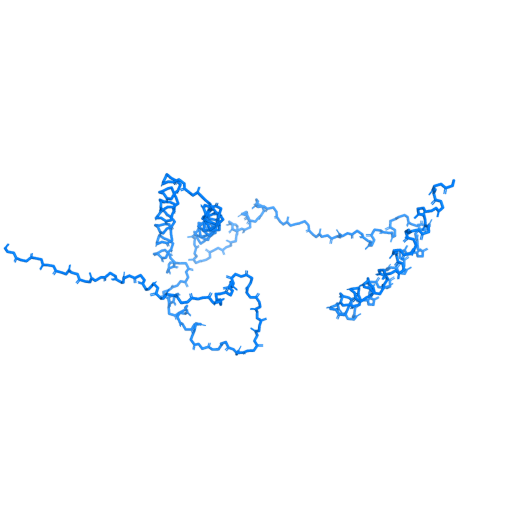710 C C . SER A 1 89 ? -10.677 -18.087 2.415 1.00 81.81 89 SER A C 1
ATOM 712 O O . SER A 1 89 ? -10.691 -17.119 3.164 1.00 81.81 89 SER A O 1
ATOM 714 N N . ALA A 1 90 ? -10.766 -17.948 1.088 1.00 82.31 90 ALA A N 1
ATOM 715 C CA . ALA A 1 90 ? -10.848 -16.644 0.426 1.00 82.31 90 ALA A CA 1
ATOM 716 C C . ALA A 1 90 ? -12.091 -15.843 0.857 1.00 82.31 90 ALA A C 1
ATOM 718 O O . ALA A 1 90 ? -12.012 -14.639 1.077 1.00 82.31 90 ALA A O 1
ATOM 719 N N . THR A 1 91 ? -13.241 -16.506 1.023 1.00 86.06 91 THR A N 1
ATOM 720 C CA . THR A 1 91 ? -14.466 -15.861 1.520 1.00 86.06 91 THR A CA 1
ATOM 721 C C . THR A 1 91 ? -14.329 -15.467 2.988 1.00 86.06 91 THR A C 1
ATOM 723 O O . THR A 1 91 ? -14.813 -14.409 3.381 1.00 86.06 91 THR A O 1
ATOM 726 N N . TRP A 1 92 ? -13.687 -16.307 3.800 1.00 89.62 92 TRP A N 1
ATOM 727 C CA . TRP A 1 92 ? -13.423 -16.015 5.206 1.00 89.62 92 TRP A CA 1
ATOM 728 C C . TRP A 1 92 ? -12.462 -14.827 5.365 1.00 89.62 92 TRP A C 1
ATOM 730 O O . TRP A 1 92 ? -12.808 -13.871 6.053 1.00 89.62 92 TRP A O 1
ATOM 740 N N . LEU A 1 93 ? -11.352 -14.801 4.621 1.00 89.12 93 LEU A N 1
ATOM 741 C CA . LEU A 1 93 ? -10.424 -13.665 4.566 1.00 89.12 93 LEU A CA 1
ATOM 742 C C . LEU A 1 93 ? -11.105 -12.384 4.076 1.00 89.12 93 LEU A C 1
ATOM 744 O O . LEU A 1 93 ? -10.922 -11.326 4.663 1.00 89.12 93 LEU A O 1
ATOM 748 N N . ALA A 1 94 ? -11.947 -12.464 3.041 1.00 89.00 94 ALA A N 1
ATOM 749 C CA . ALA A 1 94 ? -12.701 -11.302 2.574 1.00 89.00 94 ALA A CA 1
ATOM 750 C C . ALA A 1 94 ? -13.648 -10.752 3.656 1.00 89.00 94 ALA A C 1
ATOM 752 O O . ALA A 1 94 ? -13.817 -9.539 3.767 1.00 89.00 94 ALA A O 1
ATOM 753 N N . LYS A 1 95 ? -14.256 -11.626 4.473 1.00 90.88 95 LYS A N 1
ATOM 754 C CA . LYS A 1 95 ? -15.044 -11.202 5.640 1.00 90.88 95 LYS A CA 1
ATOM 755 C C . LYS A 1 95 ? -14.163 -10.574 6.721 1.00 90.88 95 LYS A C 1
ATOM 757 O O . LYS A 1 95 ? -14.576 -9.559 7.271 1.00 90.88 95 LYS A O 1
ATOM 762 N N . ALA A 1 96 ? -12.981 -11.130 6.991 1.00 92.06 96 ALA A N 1
ATOM 763 C CA . ALA A 1 96 ? -12.024 -10.571 7.946 1.00 92.06 96 ALA A CA 1
ATOM 764 C C . ALA A 1 96 ? -11.579 -9.158 7.545 1.00 92.06 96 ALA A C 1
ATOM 766 O O . ALA A 1 96 ? -11.751 -8.225 8.324 1.00 92.06 96 ALA A O 1
ATOM 767 N N . LEU A 1 97 ? -11.169 -8.968 6.287 1.00 93.00 97 LEU A N 1
ATOM 768 C CA . LEU A 1 97 ? -10.808 -7.652 5.744 1.00 93.00 97 LEU A CA 1
ATOM 769 C C . LEU A 1 97 ? -11.963 -6.645 5.832 1.00 93.00 97 LEU A C 1
ATOM 771 O O . LEU A 1 97 ? -11.752 -5.465 6.093 1.00 93.00 97 LEU A O 1
ATOM 775 N N . LYS A 1 98 ? -13.208 -7.097 5.637 1.00 92.56 98 LYS A N 1
ATOM 776 C CA . LYS A 1 98 ? -14.392 -6.236 5.784 1.00 92.56 98 LYS A CA 1
ATOM 777 C C . LYS A 1 98 ? -14.648 -5.811 7.229 1.00 92.56 98 LYS A C 1
ATOM 779 O O . LYS A 1 98 ? -15.165 -4.717 7.444 1.00 92.56 98 LYS A O 1
ATOM 784 N N . VAL A 1 99 ? -14.329 -6.663 8.202 1.00 92.62 99 VAL A N 1
ATOM 785 C CA . VAL A 1 99 ? -14.407 -6.309 9.627 1.00 92.62 99 VAL A CA 1
ATOM 786 C C . VAL A 1 99 ? -13.311 -5.309 9.981 1.00 92.62 99 VAL A C 1
ATOM 788 O O . VAL A 1 99 ? -13.614 -4.307 10.621 1.00 92.62 99 VAL A O 1
ATOM 791 N N . GLU A 1 100 ? -12.088 -5.519 9.499 1.00 92.75 100 GLU A N 1
ATOM 792 C CA . GLU A 1 100 ? -10.964 -4.593 9.689 1.00 92.75 100 GLU A CA 1
ATOM 793 C C . GLU A 1 100 ? -11.256 -3.201 9.095 1.00 92.75 100 GLU A C 1
ATOM 795 O O . GLU A 1 100 ? -11.117 -2.186 9.775 1.00 92.75 100 GLU A O 1
ATOM 800 N N . GLU A 1 101 ? -11.786 -3.136 7.868 1.00 92.38 101 GLU A N 1
ATOM 801 C CA . GLU A 1 101 ? -12.241 -1.881 7.245 1.00 92.38 101 GLU A CA 1
ATOM 802 C C . GLU A 1 101 ? -13.264 -1.146 8.130 1.00 92.38 101 GLU A C 1
ATOM 804 O O . GLU A 1 101 ? -13.180 0.066 8.340 1.00 92.38 101 GLU A O 1
ATOM 809 N N . ALA A 1 102 ? -14.225 -1.879 8.693 1.00 90.88 102 ALA A N 1
ATOM 810 C CA . ALA A 1 102 ? -15.245 -1.302 9.556 1.00 90.88 102 ALA A CA 1
ATOM 811 C C . ALA A 1 102 ? -14.706 -0.882 10.939 1.00 90.88 102 ALA A C 1
ATOM 813 O O . ALA A 1 102 ? -15.221 0.084 11.509 1.00 90.88 102 ALA A O 1
ATOM 814 N N . GLN A 1 103 ? -13.662 -1.540 11.458 1.00 92.75 103 GLN A N 1
ATOM 815 C CA . GLN A 1 103 ? -12.929 -1.095 12.650 1.00 92.75 103 GLN A CA 1
ATOM 816 C C . GLN A 1 103 ? -12.213 0.237 12.396 1.00 92.75 103 GLN A C 1
ATOM 818 O O . GLN A 1 103 ? -12.331 1.149 13.217 1.00 92.75 103 GLN A O 1
ATOM 823 N N . ILE A 1 104 ? -11.542 0.383 11.247 1.00 91.94 104 ILE A N 1
ATOM 824 C CA . ILE A 1 104 ? -10.877 1.634 10.846 1.00 91.94 104 ILE A CA 1
ATOM 825 C C . ILE A 1 104 ? -11.899 2.771 10.747 1.00 91.94 104 ILE A C 1
ATOM 827 O O . ILE A 1 104 ? -11.702 3.836 11.331 1.00 91.94 104 ILE A O 1
ATOM 831 N N . MET A 1 105 ? -13.021 2.539 10.060 1.00 90.50 105 MET A N 1
ATOM 832 C CA . MET A 1 105 ? -14.085 3.540 9.925 1.00 90.50 105 MET A CA 1
ATOM 833 C C . MET A 1 105 ? -14.668 3.947 11.281 1.00 90.50 105 MET A C 1
ATOM 835 O O . MET A 1 105 ? -14.800 5.135 11.559 1.00 90.50 105 MET A O 1
ATOM 839 N N . LEU A 1 106 ? -14.940 2.982 12.162 1.00 90.44 106 LEU A N 1
ATOM 840 C CA . LEU A 1 106 ? -15.430 3.266 13.510 1.00 90.44 106 LEU A CA 1
ATOM 841 C C . LEU A 1 106 ? -14.425 4.086 14.336 1.00 90.44 106 LEU A C 1
ATOM 843 O O . LEU A 1 106 ? -14.836 4.952 15.108 1.00 90.44 106 LEU A O 1
ATOM 847 N N . ALA A 1 107 ? -13.124 3.817 14.207 1.00 88.44 107 ALA A N 1
ATOM 848 C CA . ALA A 1 107 ? -12.088 4.586 14.892 1.00 88.44 107 ALA A CA 1
ATOM 849 C C . ALA A 1 107 ? -12.052 6.043 14.400 1.00 88.44 107 ALA A C 1
ATOM 851 O O . ALA A 1 107 ? -11.946 6.964 15.212 1.00 88.44 107 ALA A O 1
ATOM 852 N N . ILE A 1 108 ? -12.210 6.252 13.088 1.00 88.88 108 ILE A N 1
ATOM 853 C CA . ILE A 1 108 ? -12.329 7.585 12.483 1.00 88.88 108 ILE A CA 1
ATOM 854 C C . ILE A 1 108 ? -13.578 8.304 13.012 1.00 88.88 108 ILE A C 1
ATOM 856 O O . ILE A 1 108 ? -13.473 9.444 13.468 1.00 88.88 108 ILE A O 1
ATOM 860 N N . ASP A 1 109 ? -14.735 7.639 13.004 1.00 85.56 109 ASP A N 1
ATOM 861 C CA . ASP A 1 109 ? -16.004 8.208 13.472 1.00 85.56 109 ASP A CA 1
ATOM 862 C C . ASP A 1 109 ? -15.928 8.583 14.959 1.00 85.56 109 ASP A C 1
ATOM 864 O O . ASP A 1 109 ? -16.280 9.698 15.347 1.00 85.56 109 ASP A O 1
ATOM 868 N N . ALA A 1 110 ? -15.383 7.692 15.793 1.00 84.31 110 ALA A N 1
ATOM 869 C CA . ALA A 1 110 ? -15.179 7.938 17.218 1.00 84.31 110 ALA A CA 1
ATOM 870 C C . ALA A 1 110 ? -14.213 9.101 17.484 1.00 84.31 110 ALA A C 1
ATOM 872 O O . ALA A 1 110 ? -14.418 9.870 18.421 1.00 84.31 110 ALA A O 1
ATOM 873 N N . HIS A 1 111 ? -13.177 9.266 16.659 1.00 83.31 111 HIS A N 1
ATOM 874 C CA . HIS A 1 111 ? -12.264 10.399 16.775 1.00 83.31 111 HIS A CA 1
ATOM 875 C C . HIS A 1 111 ? -12.965 11.732 16.462 1.00 83.31 111 HIS A C 1
ATOM 877 O O . HIS A 1 111 ? -12.751 12.721 17.162 1.00 83.31 111 HIS A O 1
ATOM 883 N N . GLN A 1 112 ? -13.823 11.766 15.439 1.00 80.81 112 GLN A N 1
ATOM 884 C CA . GLN A 1 112 ? -14.574 12.969 15.046 1.00 80.81 112 GLN A CA 1
ATOM 885 C C . GLN A 1 112 ? -15.677 13.344 16.050 1.00 80.81 112 GLN A C 1
ATOM 887 O O . GLN A 1 112 ? -16.030 14.513 16.193 1.00 80.81 112 GLN A O 1
ATOM 892 N N . ALA A 1 113 ? -16.197 12.354 16.764 1.00 72.44 113 ALA A N 1
ATOM 893 C CA . ALA A 1 113 ? -17.241 12.490 17.770 1.00 72.44 113 ALA A CA 1
ATOM 894 C C . ALA A 1 113 ? -16.806 13.240 19.051 1.00 72.44 113 ALA A C 1
ATOM 896 O O . ALA A 1 113 ? -17.609 13.936 19.672 1.00 72.44 113 ALA A O 1
ATOM 897 N N . ASN A 1 114 ? -15.523 13.182 19.422 1.00 66.31 114 ASN A N 1
ATOM 898 C CA . ASN A 1 114 ? -15.017 13.681 20.712 1.00 66.31 114 ASN A CA 1
ATOM 899 C C . ASN A 1 114 ? -15.096 15.213 20.922 1.00 66.31 114 ASN A C 1
ATOM 901 O O . ASN A 1 114 ? -14.749 15.695 21.999 1.00 66.31 114 ASN A O 1
ATOM 905 N N . THR A 1 115 ? -15.530 16.001 19.931 1.00 66.69 115 THR A N 1
ATOM 906 C CA . THR A 1 115 ? -15.522 17.476 20.007 1.00 66.69 115 THR A CA 1
ATOM 907 C C . THR A 1 115 ? -16.822 18.136 20.487 1.00 66.69 115 THR A C 1
ATOM 909 O O . THR A 1 115 ? -16.751 19.256 20.982 1.00 66.69 115 THR A O 1
ATOM 912 N N . SER A 1 116 ? -17.990 17.490 20.375 1.00 64.75 116 SER A N 1
ATOM 913 C CA . SER A 1 116 ? -19.279 17.909 20.978 1.00 64.75 116 SER A CA 1
ATOM 914 C C . SER A 1 116 ? -20.360 16.925 20.518 1.00 64.75 116 SER A C 1
ATOM 916 O O . SER A 1 116 ? -21.065 17.165 19.539 1.00 64.75 116 SER A O 1
ATOM 918 N N . GLU A 1 117 ? -20.425 15.763 21.160 1.00 66.12 117 GLU A N 1
ATOM 919 C CA . GLU A 1 117 ? -21.265 14.667 20.680 1.00 66.12 117 GLU A CA 1
ATOM 920 C C . GLU A 1 117 ? -22.689 14.725 21.240 1.00 66.12 117 GLU A C 1
ATOM 922 O O . GLU A 1 117 ? -22.907 14.931 22.435 1.00 66.12 117 GLU A O 1
ATOM 927 N N . THR A 1 118 ? -23.677 14.507 20.372 1.00 78.19 118 THR A N 1
ATOM 928 C CA . THR A 1 118 ? -25.076 14.328 20.789 1.00 78.19 118 THR A CA 1
ATOM 929 C C . THR A 1 118 ? -25.264 12.890 21.283 1.00 78.19 118 THR A C 1
ATOM 931 O O . THR A 1 118 ? -24.733 11.971 20.666 1.00 78.19 118 THR A O 1
ATOM 934 N N . GLU A 1 119 ? -26.070 12.647 22.322 1.00 80.50 119 GLU A N 1
ATOM 935 C CA . GLU A 1 119 ? -26.352 11.296 22.867 1.00 80.50 119 GLU A CA 1
ATOM 936 C C . GLU A 1 119 ? -26.716 10.254 21.782 1.00 80.50 119 GLU A C 1
ATOM 938 O O . GLU A 1 119 ? -26.361 9.078 21.867 1.00 80.50 119 GLU A O 1
ATOM 943 N N . ASN A 1 120 ? -27.371 10.696 20.703 1.00 82.31 120 ASN A N 1
ATOM 944 C CA . ASN A 1 120 ? -27.713 9.862 19.549 1.00 82.31 120 ASN A CA 1
ATOM 945 C C . ASN A 1 120 ? -26.488 9.329 18.783 1.00 82.31 120 ASN A C 1
ATOM 947 O O . ASN A 1 120 ? -26.523 8.203 18.284 1.00 82.31 120 ASN A O 1
ATOM 951 N N . GLN A 1 121 ? -25.418 10.119 18.677 1.00 82.56 121 GLN A N 1
ATOM 952 C CA . GLN A 1 121 ? -24.176 9.729 18.006 1.00 82.56 121 GLN A CA 1
ATOM 953 C C . GLN A 1 121 ? -23.411 8.710 18.858 1.00 82.56 121 GLN A C 1
ATOM 955 O O . GLN A 1 121 ? -23.097 7.632 18.353 1.00 82.56 121 GLN A O 1
ATOM 960 N N . GLN A 1 122 ? -23.296 8.941 20.170 1.00 84.06 122 GLN A N 1
ATOM 961 C CA . GLN A 1 122 ? -22.703 7.975 21.105 1.00 84.06 122 GLN A CA 1
ATOM 962 C C . GLN A 1 122 ? -23.404 6.617 21.051 1.00 84.06 122 GLN A C 1
ATOM 964 O O . GLN A 1 122 ? -22.766 5.565 20.971 1.00 84.06 122 GLN A O 1
ATOM 969 N N . LEU A 1 123 ? -24.737 6.634 21.039 1.00 87.56 123 LEU A N 1
ATOM 970 C CA . LEU A 1 123 ? -25.542 5.425 20.943 1.00 87.56 123 LEU A CA 1
ATOM 971 C C . LEU A 1 123 ? -25.380 4.726 19.581 1.00 87.56 123 LEU A C 1
ATOM 973 O O . LEU A 1 123 ? -25.388 3.495 19.515 1.00 87.56 123 LEU A O 1
ATOM 977 N N . SER A 1 124 ? -25.196 5.481 18.494 1.00 86.62 124 SER A N 1
ATOM 978 C CA . SER A 1 124 ? -24.905 4.913 17.171 1.00 86.62 124 SER A CA 1
ATOM 979 C C . SER A 1 124 ? -23.531 4.231 17.115 1.00 86.62 124 SER A C 1
ATOM 981 O O . SER A 1 124 ? -23.439 3.096 16.644 1.00 86.62 124 SER A O 1
ATOM 983 N N . ILE A 1 125 ? -22.502 4.851 17.701 1.00 87.81 125 ILE A N 1
ATOM 984 C CA . ILE A 1 125 ? -21.144 4.301 17.800 1.00 87.81 125 ILE A CA 1
ATOM 985 C C . ILE A 1 125 ? -21.143 3.039 18.670 1.00 87.81 125 ILE A C 1
ATOM 987 O O . ILE A 1 125 ? -20.535 2.033 18.304 1.00 87.81 125 ILE A O 1
ATOM 991 N N . ALA A 1 126 ? -21.856 3.049 19.800 1.00 88.56 126 ALA A N 1
ATOM 992 C CA . ALA A 1 126 ? -21.983 1.880 20.670 1.00 88.56 126 ALA A CA 1
ATOM 993 C C . ALA A 1 126 ? -22.632 0.688 19.946 1.00 88.56 126 ALA A C 1
ATOM 995 O O . ALA A 1 126 ? -22.137 -0.434 20.035 1.00 88.56 126 ALA A O 1
ATOM 996 N N . ARG A 1 127 ? -23.689 0.926 19.157 1.00 91.75 127 ARG A N 1
ATOM 997 C CA . ARG A 1 127 ? -24.313 -0.119 18.325 1.00 91.75 127 ARG A CA 1
ATOM 998 C C . ARG A 1 127 ? -23.374 -0.646 17.242 1.00 91.75 127 ARG A C 1
ATOM 1000 O O . ARG A 1 127 ? -23.386 -1.839 16.949 1.00 91.75 127 ARG A O 1
ATOM 1007 N N . GLN A 1 128 ? -22.573 0.226 16.635 1.00 89.12 128 GLN A N 1
ATOM 1008 C CA . GLN A 1 128 ? -21.595 -0.179 15.625 1.00 89.12 128 GLN A CA 1
ATOM 1009 C C . GLN A 1 128 ? -20.475 -1.031 16.235 1.00 89.12 128 GLN A C 1
ATOM 1011 O O . GLN A 1 128 ? -20.096 -2.033 15.632 1.00 89.12 128 GLN A O 1
ATOM 1016 N N . ARG A 1 129 ? -20.014 -0.696 17.449 1.00 92.62 129 ARG A N 1
ATOM 1017 C CA . ARG A 1 129 ? -19.078 -1.521 18.235 1.00 92.62 129 ARG A CA 1
ATOM 1018 C C . ARG A 1 129 ? -19.636 -2.911 18.517 1.00 92.62 129 ARG A C 1
ATOM 1020 O O . ARG A 1 129 ? -18.974 -3.893 18.209 1.00 92.62 129 ARG A O 1
ATOM 1027 N N . ASP A 1 130 ? -20.857 -2.990 19.039 1.00 94.56 130 ASP A N 1
ATOM 1028 C CA . ASP A 1 130 ? -21.513 -4.261 19.376 1.00 94.56 130 ASP A CA 1
ATOM 1029 C C . ASP A 1 130 ? -21.681 -5.173 18.146 1.00 94.56 130 ASP A C 1
ATOM 1031 O O . ASP A 1 130 ? -21.345 -6.363 18.156 1.00 94.56 130 ASP A O 1
ATOM 1035 N N . ARG A 1 131 ? -22.099 -4.582 17.019 1.00 92.50 131 ARG A N 1
ATOM 1036 C CA . ARG A 1 131 ? -22.180 -5.290 15.739 1.00 92.50 131 ARG A CA 1
ATOM 1037 C C . ARG A 1 131 ? -20.814 -5.797 15.274 1.00 92.50 131 ARG A C 1
ATOM 1039 O O . ARG A 1 131 ? -20.734 -6.930 14.804 1.00 92.50 131 ARG A O 1
ATOM 1046 N N . LEU A 1 132 ? -19.768 -4.975 15.369 1.00 93.94 132 LEU A N 1
ATOM 1047 C CA . LEU A 1 132 ? -18.416 -5.371 14.967 1.00 93.94 132 LEU A CA 1
ATOM 1048 C C . LEU A 1 132 ? -17.873 -6.496 15.839 1.00 93.94 132 LEU A C 1
ATOM 1050 O O . LEU A 1 132 ? -17.294 -7.438 15.301 1.00 93.94 132 LEU A O 1
ATOM 1054 N N . GLN A 1 133 ? -18.129 -6.442 17.145 1.00 92.19 133 GLN A N 1
ATOM 1055 C CA . GLN A 1 133 ? -17.749 -7.504 18.068 1.00 92.19 133 GLN A CA 1
ATOM 1056 C C . GLN A 1 133 ? -18.403 -8.832 17.674 1.00 92.19 133 GLN A C 1
ATOM 1058 O O . GLN A 1 133 ? -17.710 -9.824 17.491 1.00 92.19 133 GLN A O 1
ATOM 1063 N N . SER A 1 134 ? -19.706 -8.824 17.382 1.00 93.25 134 SER A N 1
ATOM 1064 C CA . SER A 1 134 ? -20.415 -10.023 16.910 1.00 93.25 134 SER A CA 1
ATOM 1065 C C . SER A 1 134 ? -19.829 -10.596 15.607 1.00 93.25 134 SER A C 1
ATOM 1067 O O . SER A 1 134 ? -19.818 -11.810 15.394 1.00 93.25 134 SER A O 1
ATOM 1069 N N . GLN A 1 135 ? -19.358 -9.733 14.698 1.00 92.75 135 GLN A N 1
ATOM 1070 C CA . GLN A 1 135 ? -18.711 -10.174 13.457 1.00 92.75 135 GLN A CA 1
ATOM 1071 C C . GLN A 1 135 ? -17.323 -10.770 13.716 1.00 92.75 135 GLN A C 1
ATOM 1073 O O . GLN A 1 135 ? -16.972 -11.762 13.076 1.00 92.75 135 GLN A O 1
ATOM 1078 N N . LEU A 1 136 ? -16.563 -10.187 14.645 1.00 92.75 136 LEU A N 1
ATOM 1079 C CA . LEU A 1 136 ? -15.257 -10.679 15.074 1.00 92.75 136 LEU A CA 1
ATOM 1080 C C . LEU A 1 136 ? -15.385 -12.035 15.772 1.00 92.75 136 LEU A C 1
ATOM 1082 O O . LEU A 1 136 ? -14.684 -12.970 15.395 1.00 92.75 136 LEU A O 1
ATOM 1086 N N . ASP A 1 137 ? -16.337 -12.187 16.690 1.00 92.38 137 ASP A N 1
ATOM 1087 C CA . ASP A 1 137 ? -16.599 -13.453 17.382 1.00 92.38 137 ASP A CA 1
ATOM 1088 C C . ASP A 1 137 ? -16.925 -14.570 16.373 1.00 92.38 137 ASP A C 1
ATOM 1090 O O . ASP A 1 137 ? -16.404 -15.683 16.451 1.00 92.38 137 ASP A O 1
ATOM 1094 N N . GLY A 1 138 ? -17.729 -14.261 15.348 1.00 91.44 138 GLY A N 1
ATOM 1095 C CA . GLY A 1 138 ? -18.019 -15.199 14.261 1.00 91.44 138 GLY A CA 1
ATOM 1096 C C . GLY A 1 138 ? -16.790 -15.576 13.419 1.00 91.44 138 GLY A C 1
ATOM 1097 O O . GLY A 1 138 ? -16.706 -16.706 12.922 1.00 91.44 138 GLY A O 1
ATOM 1098 N N . LEU A 1 139 ? -15.833 -14.659 13.252 1.00 91.31 139 LEU A N 1
ATOM 1099 C CA . LEU A 1 139 ? -14.562 -14.940 12.580 1.00 91.31 139 LEU A CA 1
ATOM 1100 C C . LEU A 1 139 ? -13.664 -15.826 13.440 1.00 91.31 139 LEU A C 1
ATOM 1102 O O . LEU A 1 139 ? -13.181 -16.828 12.923 1.00 91.31 139 LEU A O 1
ATOM 1106 N N . VAL A 1 140 ? -13.522 -15.513 14.729 1.00 89.38 140 VAL A N 1
ATOM 1107 C CA . VAL A 1 140 ? -12.744 -16.288 15.710 1.00 89.38 140 VAL A CA 1
ATOM 1108 C C . VAL A 1 140 ? -13.233 -17.734 15.780 1.00 89.38 140 VAL A C 1
ATOM 1110 O O . VAL A 1 140 ? -12.454 -18.662 15.586 1.00 89.38 140 VAL A O 1
ATOM 1113 N N . VAL A 1 141 ? -14.546 -17.950 15.905 1.00 89.25 141 VAL A N 1
ATOM 1114 C CA . VAL A 1 141 ? -15.131 -19.306 15.924 1.00 89.25 141 VAL A CA 1
ATOM 1115 C C . VAL A 1 141 ? -14.835 -20.088 14.639 1.00 89.25 141 VAL A C 1
ATOM 1117 O O . VAL A 1 141 ? -14.736 -21.315 14.653 1.00 89.25 141 VAL A O 1
ATOM 1120 N N . SER A 1 142 ? -14.705 -19.399 13.503 1.00 87.56 142 SER A N 1
ATOM 1121 C CA . SER A 1 142 ? -14.394 -20.035 12.220 1.00 87.56 142 SER A CA 1
ATOM 1122 C C . SER A 1 142 ? -12.900 -20.069 11.886 1.00 87.56 142 SER A C 1
ATOM 1124 O O . SER A 1 142 ? -12.539 -20.726 10.908 1.00 87.56 142 SER A O 1
ATOM 1126 N N . ALA A 1 143 ? -12.040 -19.444 12.696 1.00 86.75 143 ALA A N 1
ATOM 1127 C CA . ALA A 1 143 ? -10.602 -19.335 12.468 1.00 86.75 143 ALA A CA 1
ATOM 1128 C C . ALA A 1 143 ? -9.914 -20.701 12.508 1.00 86.75 143 ALA A C 1
ATOM 1130 O O . ALA A 1 143 ? -9.200 -21.038 11.566 1.00 86.75 143 ALA A O 1
ATOM 1131 N N . ALA A 1 144 ? -10.241 -21.543 13.494 1.00 83.25 144 ALA A N 1
ATOM 1132 C CA . ALA A 1 144 ? -9.683 -22.894 13.633 1.00 83.25 144 ALA A CA 1
ATOM 1133 C C . ALA A 1 144 ? -9.847 -23.754 12.365 1.00 83.25 144 ALA A C 1
ATOM 1135 O O . ALA A 1 144 ? -8.996 -24.573 12.026 1.00 83.25 144 ALA A O 1
ATOM 1136 N N . ARG A 1 145 ? -10.925 -23.531 11.600 1.00 84.00 145 ARG A N 1
ATOM 1137 C CA . ARG A 1 145 ? -11.184 -24.246 10.343 1.00 84.00 145 ARG A CA 1
ATOM 1138 C C . ARG A 1 145 ? -10.200 -23.884 9.232 1.00 84.00 145 ARG A C 1
ATOM 1140 O O . ARG A 1 145 ? -10.000 -24.698 8.336 1.00 84.00 145 ARG A O 1
ATOM 1147 N N . PHE A 1 146 ? -9.671 -22.663 9.236 1.00 82.38 146 PHE A N 1
ATOM 1148 C CA . PHE A 1 146 ? -8.840 -22.124 8.158 1.00 82.38 146 PHE A CA 1
ATOM 1149 C C . PHE A 1 146 ? -7.373 -21.946 8.554 1.00 82.38 146 PHE A C 1
ATOM 1151 O O . PHE A 1 146 ? -6.519 -22.021 7.677 1.00 82.38 146 PHE A O 1
ATOM 1158 N N . LEU A 1 147 ? -7.090 -21.724 9.837 1.00 82.00 147 LEU A N 1
ATOM 1159 C CA . LEU A 1 147 ? -5.747 -21.504 10.375 1.00 82.00 147 LEU A CA 1
ATOM 1160 C C . LEU A 1 147 ? -5.168 -22.749 11.073 1.00 82.00 147 LEU A C 1
ATOM 1162 O O . LEU A 1 147 ? -3.964 -22.813 11.267 1.00 82.00 147 LEU A O 1
ATOM 1166 N N . GLY A 1 148 ? -5.990 -23.765 11.366 1.00 76.44 148 GLY A N 1
ATOM 1167 C CA . GLY A 1 148 ? -5.580 -24.969 12.102 1.00 76.44 148 GLY A CA 1
ATOM 1168 C C . GLY A 1 148 ? -5.949 -24.895 13.585 1.00 76.44 148 GLY A C 1
ATOM 1169 O O . GLY A 1 148 ? -6.361 -23.849 14.067 1.00 76.44 148 GLY A O 1
ATOM 1170 N N . GLU A 1 149 ? -5.857 -26.014 14.307 1.00 68.44 149 GLU A N 1
ATOM 1171 C CA . GLU A 1 149 ? -6.290 -26.129 15.715 1.00 68.44 149 GLU A CA 1
ATOM 1172 C C . GLU A 1 149 ? -5.377 -25.390 16.715 1.00 68.44 149 GLU A C 1
ATOM 1174 O O . GLU A 1 149 ? -5.804 -25.158 17.838 1.00 68.44 149 GLU A O 1
ATOM 1179 N N . ASP A 1 150 ? -4.181 -24.962 16.292 1.00 65.06 150 ASP A N 1
ATOM 1180 C CA . ASP A 1 150 ? -3.134 -24.350 17.136 1.00 65.06 150 ASP A CA 1
ATOM 1181 C C . ASP A 1 150 ? -3.037 -22.814 17.000 1.00 65.06 150 ASP A C 1
ATOM 1183 O O . ASP A 1 150 ? -2.105 -22.176 17.483 1.00 65.06 150 ASP A O 1
ATOM 1187 N N . TRP A 1 151 ? -4.002 -22.189 16.315 1.00 67.06 151 TRP A N 1
ATOM 1188 C CA . TRP A 1 151 ? -3.942 -20.757 15.989 1.00 67.06 151 TRP A CA 1
ATOM 1189 C C . TRP A 1 151 ? -4.008 -19.834 17.222 1.00 67.06 151 TRP A C 1
ATOM 1191 O O . TRP A 1 151 ? -3.573 -18.687 17.144 1.00 67.06 151 TRP A O 1
ATOM 1201 N N . GLU A 1 152 ? -4.551 -20.310 18.349 1.00 62.38 152 GLU A N 1
ATOM 1202 C CA . GLU A 1 152 ? -4.596 -19.563 19.616 1.00 62.38 152 GLU A CA 1
ATOM 1203 C C . GLU A 1 152 ? -3.258 -19.647 20.376 1.00 62.38 152 GLU A C 1
ATOM 1205 O O . GLU A 1 152 ? -2.802 -18.641 20.923 1.00 62.38 152 GLU A O 1
ATOM 1210 N N . ASP A 1 153 ? -2.603 -20.812 20.362 1.00 59.59 153 ASP A N 1
ATOM 1211 C CA . ASP A 1 153 ? -1.343 -21.081 21.073 1.00 59.59 153 ASP A CA 1
ATOM 1212 C C . ASP A 1 153 ? -0.134 -20.453 20.345 1.00 59.59 153 ASP A C 1
ATOM 1214 O O . ASP A 1 153 ? 0.751 -19.890 21.000 1.00 59.59 153 ASP A O 1
ATOM 1218 N N . GLU A 1 154 ? -0.124 -20.421 19.004 1.00 54.66 154 GLU A N 1
ATOM 1219 C CA . GLU A 1 154 ? 0.901 -19.702 18.222 1.00 54.66 154 GLU A CA 1
ATOM 1220 C C . GLU A 1 154 ? 0.850 -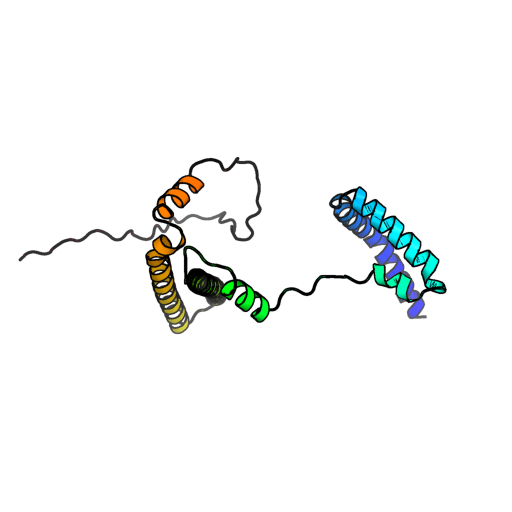18.178 18.455 1.00 54.66 154 GLU A C 1
ATOM 1222 O O . GLU A 1 154 ? 1.894 -17.545 18.640 1.00 54.66 154 GLU A O 1
ATOM 1227 N N . MET A 1 155 ? -0.348 -17.582 18.542 1.00 55.56 155 MET A N 1
ATOM 1228 C CA . MET A 1 155 ? -0.510 -16.139 18.794 1.00 55.56 155 MET A CA 1
ATOM 1229 C C . MET A 1 155 ? -0.081 -15.728 20.215 1.00 55.56 155 MET A C 1
ATOM 1231 O O . MET A 1 155 ? 0.364 -14.598 20.436 1.00 55.56 155 MET A O 1
ATOM 1235 N N . LEU A 1 156 ? -0.207 -16.636 21.189 1.00 52.50 156 LEU A N 1
ATOM 1236 C CA . LEU A 1 156 ? 0.224 -16.415 22.572 1.00 52.50 156 LEU A CA 1
ATOM 1237 C C . LEU A 1 156 ? 1.735 -16.624 22.762 1.00 52.50 156 LEU A C 1
ATOM 1239 O O . LEU A 1 156 ? 2.321 -15.989 23.641 1.00 52.50 156 LEU A O 1
ATOM 1243 N N . MET A 1 157 ? 2.385 -17.440 21.928 1.00 45.81 157 MET A N 1
ATOM 1244 C CA . MET A 1 157 ? 3.840 -17.635 21.970 1.00 45.81 157 MET A CA 1
ATOM 1245 C C . MET A 1 157 ? 4.628 -16.490 21.318 1.00 45.81 157 MET A C 1
ATOM 1247 O O . MET A 1 157 ? 5.708 -16.149 21.803 1.00 45.81 157 MET A O 1
ATOM 1251 N N . GLU A 1 158 ? 4.085 -15.838 20.285 1.00 46.84 158 GLU A N 1
ATOM 1252 C CA . GLU A 1 158 ? 4.777 -14.748 19.571 1.00 46.84 158 GLU A CA 1
ATOM 1253 C C . GLU A 1 158 ? 4.809 -13.417 20.351 1.00 46.84 158 GLU A C 1
ATOM 1255 O O . GLU A 1 158 ? 5.617 -12.534 20.072 1.00 46.84 158 GLU A O 1
ATOM 1260 N N . THR A 1 159 ? 3.973 -13.271 21.385 1.00 45.28 159 THR A N 1
ATOM 1261 C CA . THR A 1 159 ? 3.959 -12.067 22.239 1.00 45.28 159 THR A CA 1
ATOM 1262 C C . THR A 1 159 ? 4.919 -12.136 23.430 1.00 45.28 159 THR A C 1
ATOM 1264 O O . THR A 1 159 ? 5.130 -11.122 24.097 1.00 45.28 159 THR A O 1
ATOM 1267 N N . ALA A 1 160 ? 5.519 -13.301 23.706 1.00 47.69 160 ALA A N 1
ATOM 1268 C CA . ALA A 1 160 ? 6.275 -13.535 24.939 1.00 47.69 160 ALA A CA 1
ATOM 1269 C C . ALA A 1 160 ? 7.772 -13.825 24.749 1.00 47.69 160 ALA A C 1
ATOM 1271 O O . ALA A 1 160 ? 8.509 -13.777 25.735 1.00 47.69 160 ALA A O 1
ATOM 1272 N N . SER A 1 161 ? 8.255 -14.086 23.531 1.00 49.88 161 SER A N 1
ATOM 1273 C CA . SER A 1 161 ? 9.680 -14.341 23.315 1.00 49.88 161 SER A CA 1
ATOM 1274 C C . SER A 1 161 ? 10.158 -13.730 22.000 1.00 49.88 161 SER A C 1
ATOM 1276 O O . SER A 1 161 ? 9.683 -14.093 20.935 1.00 49.88 161 SER A O 1
ATOM 1278 N N . ASP A 1 162 ? 11.130 -12.826 22.116 1.00 46.97 162 ASP A N 1
ATOM 1279 C CA . ASP A 1 162 ? 11.958 -12.261 21.041 1.00 46.97 162 ASP A CA 1
ATOM 1280 C C . ASP A 1 162 ? 11.429 -11.024 20.292 1.00 46.97 162 ASP A C 1
ATOM 1282 O O . ASP A 1 162 ? 11.472 -10.945 19.067 1.00 46.97 162 ASP A O 1
ATOM 1286 N N . ILE A 1 163 ? 11.101 -9.962 21.040 1.00 44.75 163 ILE A N 1
ATOM 1287 C CA . ILE A 1 163 ? 11.367 -8.595 20.557 1.00 44.75 163 ILE A CA 1
ATOM 1288 C C . ILE A 1 163 ? 12.730 -8.156 21.118 1.00 44.75 163 ILE A C 1
ATOM 1290 O O . ILE A 1 163 ? 12.830 -7.854 22.311 1.00 44.75 163 ILE A O 1
ATOM 1294 N N . PRO A 1 164 ? 13.800 -8.092 20.302 1.00 37.50 164 PRO A N 1
ATOM 1295 C CA . PRO A 1 164 ? 14.985 -7.318 20.643 1.00 37.50 164 PRO A CA 1
ATOM 1296 C C . PRO A 1 164 ? 14.575 -5.866 20.916 1.00 37.50 164 PRO A C 1
ATOM 1298 O O . PRO A 1 164 ? 14.017 -5.196 20.050 1.00 37.50 164 PRO A O 1
ATOM 1301 N N . LEU A 1 165 ? 14.861 -5.396 22.131 1.00 47.16 165 LEU A N 1
ATOM 1302 C CA . LEU A 1 165 ? 14.566 -4.063 22.681 1.00 47.16 165 LEU A CA 1
ATOM 1303 C C . LEU A 1 165 ? 15.277 -2.887 21.962 1.00 47.16 165 LEU A C 1
ATOM 1305 O O . LEU A 1 165 ? 15.556 -1.877 22.600 1.00 47.16 165 LEU A O 1
ATOM 1309 N N . ASP A 1 166 ? 15.590 -2.992 20.666 1.00 41.81 166 ASP A N 1
ATOM 1310 C CA . ASP A 1 166 ? 16.335 -1.954 19.929 1.00 41.81 166 ASP A CA 1
ATOM 1311 C C . ASP A 1 166 ? 15.889 -1.737 18.470 1.00 41.81 166 ASP A C 1
ATOM 1313 O O . ASP A 1 166 ? 16.608 -1.159 17.660 1.00 41.81 166 ASP A O 1
ATOM 1317 N N . TYR A 1 167 ? 14.683 -2.168 18.103 1.00 42.34 167 TYR A N 1
ATOM 1318 C CA . TYR A 1 167 ? 14.043 -1.653 16.894 1.00 42.34 167 TYR A CA 1
ATOM 1319 C C . TYR A 1 167 ? 12.952 -0.672 17.310 1.00 42.34 167 TYR A C 1
ATOM 1321 O O . TYR A 1 167 ? 11.823 -1.069 17.599 1.00 42.34 167 TYR A O 1
ATOM 1329 N N . GLU A 1 168 ? 13.291 0.621 17.328 1.00 47.69 168 GLU A N 1
ATOM 1330 C CA . GLU A 1 168 ? 12.316 1.705 17.167 1.00 47.69 168 GLU A CA 1
ATOM 1331 C C . GLU A 1 168 ? 11.637 1.534 15.800 1.00 47.69 168 GLU A C 1
ATOM 1333 O O . GLU A 1 168 ? 11.958 2.183 14.806 1.00 47.69 168 GLU A O 1
ATOM 1338 N N . ILE A 1 169 ? 10.680 0.615 15.732 1.00 43.84 169 ILE A N 1
ATOM 1339 C CA . ILE A 1 169 ? 9.576 0.763 14.804 1.00 43.84 169 ILE A CA 1
ATOM 1340 C C . ILE A 1 169 ? 8.744 1.871 15.433 1.00 43.84 169 ILE A C 1
ATOM 1342 O O . ILE A 1 169 ? 8.032 1.640 16.412 1.00 43.84 169 ILE A O 1
ATOM 1346 N N . GLU A 1 170 ? 8.870 3.086 14.899 1.00 41.59 170 GLU A N 1
ATOM 1347 C CA . GLU A 1 170 ? 7.832 4.100 15.042 1.00 41.59 170 GLU A CA 1
ATOM 1348 C C . GLU A 1 170 ? 6.535 3.456 14.555 1.00 41.59 170 GLU A C 1
ATOM 1350 O O . GLU A 1 170 ? 6.245 3.409 13.363 1.00 41.59 170 GLU A O 1
ATOM 1355 N N . ASN A 1 171 ? 5.788 2.864 15.482 1.00 47.03 171 ASN A N 1
ATOM 1356 C CA . ASN A 1 171 ? 4.441 2.416 15.236 1.00 47.03 171 ASN A CA 1
ATOM 1357 C C . ASN A 1 171 ? 3.609 3.696 15.096 1.00 47.03 171 ASN A C 1
ATOM 1359 O O . ASN A 1 171 ? 3.388 4.376 16.103 1.00 47.03 171 ASN A O 1
ATOM 1363 N N . PRO A 1 172 ? 3.126 4.050 13.892 1.00 41.72 172 PRO A N 1
ATOM 1364 C CA . PRO A 1 172 ? 2.363 5.278 13.695 1.00 41.72 172 PRO A CA 1
ATOM 1365 C C . PRO A 1 172 ? 1.007 5.258 14.429 1.00 41.72 172 PRO A C 1
ATOM 1367 O O . PRO A 1 172 ? 0.287 6.253 14.404 1.00 41.72 172 PRO A O 1
ATOM 1370 N N . PHE A 1 173 ? 0.662 4.150 15.099 1.00 43.72 173 PHE A N 1
ATOM 1371 C CA . PHE A 1 173 ? -0.553 3.979 15.891 1.00 43.72 173 PHE A CA 1
ATOM 1372 C C . PHE A 1 173 ? -0.329 3.952 17.412 1.00 43.72 173 PHE A C 1
ATOM 1374 O O . PHE A 1 173 ? -1.305 3.825 18.152 1.00 43.72 173 PHE A O 1
ATOM 1381 N N . VAL A 1 174 ? 0.901 4.127 17.914 1.00 37.34 174 VAL A N 1
ATOM 1382 C CA . VAL A 1 174 ? 1.139 4.306 19.359 1.00 37.34 174 VAL A CA 1
ATOM 1383 C C . VAL A 1 174 ? 1.287 5.793 19.649 1.00 37.34 174 VAL A C 1
ATOM 1385 O O . VAL A 1 174 ? 2.375 6.363 19.636 1.00 37.34 174 VAL A O 1
ATOM 1388 N N . LEU A 1 175 ? 0.155 6.443 19.912 1.00 34.44 175 LEU A N 1
ATOM 1389 C CA . LEU A 1 175 ? 0.161 7.765 20.523 1.00 34.44 175 LEU A CA 1
ATOM 1390 C C . LEU A 1 175 ? 0.781 7.654 21.919 1.00 34.44 175 LEU A C 1
ATOM 1392 O O . LEU A 1 175 ? 0.286 6.913 22.769 1.00 34.44 175 LEU A O 1
ATOM 1396 N N . LEU A 1 176 ? 1.848 8.424 22.149 1.00 31.78 176 LEU A N 1
ATOM 1397 C CA . LEU A 1 176 ? 2.366 8.734 23.476 1.00 31.78 176 LEU A CA 1
ATOM 1398 C C . LEU A 1 176 ? 1.208 9.186 24.378 1.00 31.78 176 LEU A C 1
ATOM 1400 O O . LEU A 1 176 ? 0.766 10.333 24.320 1.00 31.78 176 LEU A O 1
ATOM 1404 N N . THR A 1 177 ? 0.771 8.325 25.288 1.00 38.06 177 THR A N 1
ATOM 1405 C CA . THR A 1 177 ? 0.192 8.791 26.544 1.00 38.06 177 THR A CA 1
ATOM 1406 C C . THR A 1 177 ? 1.345 9.138 27.468 1.00 38.06 177 THR A C 1
ATOM 1408 O O . THR A 1 177 ? 1.845 8.288 28.204 1.00 38.06 177 THR A O 1
ATOM 1411 N N . GLN A 1 178 ? 1.774 10.397 27.439 1.00 32.03 178 GLN A N 1
ATOM 1412 C CA . GLN A 1 178 ? 2.578 10.949 28.518 1.00 32.03 178 GLN A CA 1
ATOM 1413 C C . GLN A 1 178 ? 1.895 12.181 29.101 1.00 32.03 178 GLN A C 1
ATOM 1415 O O . GLN A 1 178 ? 1.850 13.243 28.487 1.00 32.03 178 GLN A O 1
ATOM 1420 N N . GLY A 1 179 ? 1.413 12.007 30.333 1.00 28.03 179 GLY A N 1
ATOM 1421 C CA . GLY A 1 179 ? 1.144 13.099 31.262 1.00 28.03 179 GLY A CA 1
ATOM 1422 C C . GLY A 1 179 ? -0.329 13.379 31.533 1.00 28.03 179 GLY A C 1
ATOM 1423 O O . GLY A 1 179 ? -0.837 14.414 31.122 1.00 28.03 179 GLY A O 1
ATOM 1424 N N . ASN A 1 180 ? -1.003 12.507 32.285 1.00 29.45 180 ASN A N 1
ATOM 1425 C CA . ASN A 1 180 ? -1.409 12.782 33.674 1.00 29.45 180 ASN A CA 1
ATOM 1426 C C . ASN A 1 180 ? -2.375 11.697 34.172 1.00 29.45 180 ASN A C 1
ATOM 1428 O O . ASN A 1 180 ? -3.204 11.182 33.431 1.00 29.45 180 ASN A O 1
ATOM 1432 N N . ALA A 1 181 ? -2.182 11.315 35.430 1.00 44.94 181 ALA A N 1
ATOM 1433 C CA . ALA A 1 181 ? -2.806 10.190 36.104 1.00 44.94 181 ALA A CA 1
ATOM 1434 C C . ALA A 1 181 ? -4.342 10.200 36.067 1.00 44.94 181 ALA A C 1
ATOM 1436 O O . ALA A 1 181 ? -4.950 11.188 36.453 1.00 44.94 181 ALA A O 1
ATOM 1437 N N . GLU A 1 182 ? -4.930 9.058 35.708 1.00 32.88 182 GLU A N 1
ATOM 1438 C CA . GLU A 1 182 ? -5.933 8.337 36.503 1.00 32.88 182 GLU A CA 1
ATOM 1439 C C . GLU A 1 182 ? -6.161 6.962 35.851 1.00 32.88 182 GLU A C 1
ATOM 1441 O O . GLU A 1 182 ? -6.638 6.846 34.724 1.00 32.88 182 GLU A O 1
ATOM 1446 N N . LEU A 1 183 ? -5.750 5.899 36.548 1.00 35.91 183 LEU A N 1
ATOM 1447 C CA . LEU A 1 183 ? -6.006 4.515 36.156 1.00 35.91 183 LEU A CA 1
ATOM 1448 C C . LEU A 1 183 ? -7.506 4.231 36.294 1.00 35.91 183 LEU A C 1
ATOM 1450 O O . LEU A 1 183 ? -7.955 3.758 37.337 1.00 35.91 183 LEU A O 1
ATOM 1454 N N . ILE A 1 184 ? -8.287 4.493 35.248 1.00 36.22 184 ILE A N 1
ATOM 1455 C CA . ILE A 1 184 ? -9.637 3.938 35.150 1.00 36.22 184 ILE A CA 1
ATOM 1456 C C . ILE A 1 184 ? -9.489 2.513 34.620 1.00 36.22 184 ILE A C 1
ATOM 1458 O O . ILE A 1 184 ? -9.575 2.251 33.423 1.00 36.22 184 ILE A O 1
ATOM 1462 N N . LEU A 1 185 ? -9.215 1.586 35.538 1.00 39.06 185 LEU A N 1
ATOM 1463 C CA . LEU A 1 185 ? -9.443 0.165 35.307 1.00 39.06 185 LEU A CA 1
ATOM 1464 C C . LEU A 1 185 ? -10.948 -0.021 35.038 1.00 39.06 185 LEU A C 1
ATOM 1466 O O . LEU A 1 185 ? -11.746 0.267 35.935 1.00 39.06 185 LEU A O 1
ATOM 1470 N N . PRO A 1 186 ? -11.380 -0.480 33.849 1.00 42.56 186 PRO A N 1
ATOM 1471 C CA . PRO A 1 186 ? -12.757 -0.920 33.683 1.00 42.56 186 PRO A CA 1
ATOM 1472 C C . PRO A 1 186 ? -12.990 -2.122 34.615 1.00 42.56 186 PRO A C 1
ATOM 1474 O O . PRO A 1 186 ? -12.129 -3.005 34.688 1.00 42.56 186 PRO A O 1
ATOM 1477 N N . PRO A 1 187 ? -14.107 -2.183 35.364 1.00 37.47 187 PRO A N 1
ATOM 1478 C CA . PRO A 1 187 ? -14.362 -3.320 36.230 1.00 37.47 187 PRO A CA 1
ATOM 1479 C C . PRO A 1 187 ? -14.524 -4.580 35.376 1.00 37.47 187 PRO A C 1
ATOM 1481 O O . PRO A 1 187 ? -15.384 -4.652 34.498 1.00 37.47 187 PRO A O 1
ATOM 1484 N N . LEU A 1 188 ? -13.677 -5.572 35.653 1.00 36.47 188 LEU A N 1
ATOM 1485 C CA . LEU A 1 188 ? -13.832 -6.935 35.157 1.00 36.47 188 LEU A CA 1
ATOM 1486 C C . LEU A 1 188 ? -15.212 -7.483 35.572 1.00 36.47 188 LEU A C 1
ATOM 1488 O O . LEU A 1 188 ? -15.690 -7.169 36.668 1.00 36.47 188 LEU A O 1
ATOM 1492 N N . PRO A 1 189 ? -15.856 -8.313 34.733 1.00 35.91 189 PRO A N 1
ATOM 1493 C CA . PRO A 1 189 ? -17.147 -8.910 35.047 1.00 35.91 189 PRO A CA 1
ATOM 1494 C C . PRO A 1 189 ? -17.015 -9.858 36.245 1.00 35.91 189 PRO A C 1
ATOM 1496 O O . PRO A 1 189 ? -16.452 -10.948 36.152 1.00 35.91 189 PRO A O 1
ATOM 1499 N N . SER A 1 190 ? -17.544 -9.428 37.390 1.00 36.41 190 SER A N 1
ATOM 1500 C CA . SER A 1 190 ? -17.661 -10.261 38.582 1.00 36.41 190 SER A CA 1
ATOM 1501 C C . SER A 1 190 ? -18.651 -11.396 38.346 1.00 36.41 190 SER A C 1
ATOM 1503 O O . SER A 1 190 ? -19.826 -11.192 38.048 1.00 36.41 190 SER A O 1
ATOM 1505 N N . TYR A 1 191 ? -18.139 -12.602 38.550 1.00 40.28 191 TYR A N 1
ATOM 1506 C CA . TYR A 1 191 ? -18.852 -13.852 38.757 1.00 40.28 191 TYR A CA 1
ATOM 1507 C C . TYR A 1 191 ? -19.962 -13.671 39.815 1.00 40.28 191 TYR A C 1
ATOM 1509 O O . TYR A 1 191 ? -19.669 -13.527 41.000 1.00 40.28 191 TYR A O 1
ATOM 1517 N N . ILE A 1 192 ? -21.238 -13.694 39.417 1.00 36.09 192 ILE A N 1
ATOM 1518 C CA . ILE A 1 192 ? -22.362 -13.936 40.335 1.00 36.09 192 ILE A CA 1
ATOM 1519 C C . ILE A 1 192 ? -23.128 -15.139 39.805 1.00 36.09 192 ILE A C 1
ATOM 1521 O O . ILE A 1 192 ? -23.958 -15.055 38.902 1.00 36.09 192 ILE A O 1
ATOM 1525 N N . GLY A 1 193 ? -22.796 -16.286 40.387 1.00 35.78 193 GLY A N 1
ATOM 1526 C CA . GLY A 1 193 ? -23.669 -17.439 40.404 1.00 35.78 193 GLY A CA 1
ATOM 1527 C C . GLY A 1 193 ? -24.732 -17.286 41.496 1.00 35.78 193 GLY A C 1
ATOM 1528 O O . GLY A 1 193 ? -24.410 -16.989 42.639 1.00 35.78 193 GLY A O 1
ATOM 1529 N N . VAL A 1 194 ? -25.967 -17.597 41.102 1.00 36.22 194 VAL A N 1
ATOM 1530 C CA . VAL A 1 194 ? -26.998 -18.316 41.870 1.00 36.22 194 VAL A CA 1
ATOM 1531 C C . VAL A 1 194 ? -27.552 -17.638 43.134 1.00 36.22 194 VAL A C 1
ATOM 1533 O O . VAL A 1 194 ? -27.046 -17.821 44.237 1.00 36.22 194 VAL A O 1
ATOM 1536 N N . GLU A 1 195 ? -28.727 -17.016 42.998 1.00 35.38 195 GLU A N 1
ATOM 1537 C CA . GLU A 1 195 ? -29.690 -16.921 44.100 1.00 35.38 195 GLU A CA 1
ATOM 1538 C C . GLU A 1 195 ? -30.471 -18.242 44.207 1.00 35.38 195 GLU A C 1
ATOM 1540 O O . GLU A 1 195 ? -31.124 -18.682 43.259 1.00 35.38 195 GLU A O 1
ATOM 1545 N N . ARG A 1 196 ? -30.380 -18.894 45.371 1.00 36.47 196 ARG A N 1
ATOM 1546 C CA . ARG A 1 196 ? -31.361 -19.875 45.848 1.00 36.47 196 ARG A CA 1
ATOM 1547 C C . ARG A 1 196 ? -32.243 -19.185 46.882 1.00 36.47 196 ARG A C 1
ATOM 1549 O O . ARG A 1 196 ? -31.725 -18.786 47.924 1.00 36.47 196 ARG A O 1
ATOM 1556 N N . LEU A 1 197 ? -33.547 -19.178 46.635 1.00 36.75 197 LEU A N 1
ATOM 1557 C CA . LEU A 1 197 ? -34.571 -19.411 47.652 1.00 36.75 197 LEU A CA 1
ATOM 1558 C C . LEU A 1 197 ? -35.577 -20.412 47.085 1.00 36.75 197 LEU A C 1
ATOM 1560 O O . LEU A 1 197 ? -35.964 -20.241 45.909 1.00 36.75 197 LEU A O 1
#

Foldseek 3Di:
DVVVVVVVVVVVVCVVCVVVVVVVVVVVLVVDDPVVVVVLVVLVVQLVVCCVVDVCSVCSPPDDDDDDDDPVRVVVCVVPPPDPAAPCLVVLVVLVVVLVVLVVVLVVLVVVCVPPHDPVSVVVSVVSVVVSVVSVVVSVVCVCRNVNVCPVVVVVVVVPDDDPPPDPPVPVPDDDPDDDDDPPDPDDDDDDDDDDD

Sequence (197 aa):
MCEALVLSRKLKSARRSLGEVTEAFDKLNNQVPESLRMLWSEQQTKGLNDQLMDPYAMDIYDVQLEKAPTMKSLEMNLINRPQDQLRGSATWLAKALKVEEAQIMLAIDAHQANTSETENQQLSIARQRDRLQSQLDGLVVSAARFLGEDWEDEMLMETASDIPLDYEIENPFVLLTQGNAELILPPLPSYIGVERL

Radius of gyration: 28.89 Å; chains: 1; bounding box: 60×76×80 Å

Secondary structure (DSSP, 8-state):
-HHHHHHHHHHHHHHHHHHHHHHHHHHHHHHS-HHHHHHHHHHHHHHHHHTTT-GGGGGGGS--PPPPPPHHHHHHHHHHS--SS-TTHHHHHHHHHHHHHHHHHHHHHHHHHTTS--HHHHHHHHHHHHHHHHHHHHHHHHHHHHH-TTHHHHHHHTTTS---TT-----TT-----S-----PPPP---------

Organism: NCBI:txid1036808